Protein AF-A0A522VFM4-F1 (afdb_monomer)

Secondary structure (DSSP, 8-state):
-EEES--HHHHHHHSPTT-EEEEE--TTSHHHHHIIIII--SEEEEEE--S----GGGTT-TT---HHHHHHHHHHHHHHHHHHHHTTSEEEEES-HHHHHTTSPTT-EEEEEE-S--BHHHHHHHHHHHHTTEEEEEEEEES-----HHHHTTTB-HHHHHHHHHHHSS-EEEEEE-SSSPPEEEES-TTSHHHHHHHHHHHHTT--EEE-TTGGGSEEEEEEEE-TTS-EEEEEEEE-

Radius of gyration: 17.42 Å; Cα contacts (8 Å, |Δi|>4): 487; chains: 1; bounding box: 46×50×46 Å

Sequence (240 aa):
MLLTFISRETLLEALPKGLVCGEIGTAVGDFAQQILDRAAPTRLHLIDPWRHIDVPEYQLDSNNVDDAEGQRRYESVCARFDRHAANGQVVIHRALSVQEADSFPDNYFDFVYIDGDHTKPAVAADLRAFDRKVKPQGLIMGHDYVTHPNFIAKSFGVVEAVNEFVRETGYEFLMLTYEGSPTYVLAKQQNSPLALRLASYLLGAMVPIVVIEDAENKSMGQWDVLDEGGKRLRTLLAFR

pLDDT: mean 92.43, std 8.48, range [53.84, 98.94]

Nearest PDB structures (foldseek):
  6g80-assembly1_A  TM=7.386E-01  e=1.480E-07  Mycolicibacterium hassiacum DSM 44199
  6g7d-assembly1_A  TM=7.300E-01  e=7.594E-07  Mycolicibacterium hassiacum DSM 44199
  8r4z-assembly1_A  TM=6.570E-01  e=2.400E-06  Pseudomonas syringae
  3h9j-assembly2_C  TM=5.907E-01  e=3.441E-03  Escherichia coli
  4d7a-assembly2_D  TM=4.174E-01  e=6.306E-03  Escherichia coli K-12

Foldseek 3Di:
DKEFADDPLVLLLLFAAAFAEEEAACQLPPVVVSNCVRRVHQAYEYHAQLAADPDPLQPLPPSNDHNVSSVVSLVNNCVVCVVCVVVRRYDYHNDQQLVVLVVADFQAGLEYEYEHRQALVSLLSNCVSCVRNHHLLHKYKYKQCADDVVVVVSRGCNVVSVLVSVVVDLKDWLYWYWAPIIMTIIHSDCPRPRNVSSVVVCVVVVTDIDDDPPQSPWDKHWDFDADPVRDTGIGIDTHD

Solvent-accessible surface area (backbone atoms only — not comparable to full-atom values): 12406 Å² total; per-residue (Å²): 61,36,39,31,77,47,53,74,68,58,53,32,54,40,44,70,67,55,39,36,34,36,36,32,37,36,75,71,34,67,63,58,47,49,44,49,76,45,20,38,45,54,26,38,35,38,25,30,55,50,42,54,61,100,42,86,60,44,61,66,36,89,80,49,35,54,52,71,56,15,46,51,29,48,53,49,36,50,65,74,40,41,72,40,38,77,71,60,33,34,47,82,40,81,33,54,54,59,70,50,39,73,78,52,58,69,50,59,23,42,29,38,36,45,56,56,59,49,28,31,70,50,40,41,44,45,54,61,44,42,55,58,26,29,25,74,58,20,35,48,32,27,51,49,54,50,65,36,68,78,44,50,77,32,39,44,23,36,50,60,25,53,52,48,50,34,73,76,47,72,39,42,60,56,35,33,34,61,48,88,53,15,33,41,33,31,23,59,35,76,82,19,76,58,44,47,40,39,55,48,41,41,62,74,68,66,54,67,71,48,80,40,77,70,50,92,78,38,51,71,44,46,43,84,42,68,48,100,85,67,51,79,41,60,43,81,44,82,41,129

Structure (mmCIF, N/CA/C/O backbone):
data_AF-A0A522VFM4-F1
#
_entry.id   AF-A0A522VFM4-F1
#
loop_
_atom_site.group_PDB
_atom_site.id
_atom_site.type_symbol
_atom_site.label_atom_id
_atom_site.label_alt_id
_atom_site.label_comp_id
_atom_site.label_asym_id
_atom_site.label_entity_id
_atom_site.label_seq_id
_atom_site.pdbx_PDB_ins_code
_atom_site.Cartn_x
_atom_site.Cartn_y
_atom_site.Cartn_z
_atom_site.occupancy
_atom_site.B_iso_or_equiv
_atom_site.auth_seq_id
_atom_site.auth_comp_id
_atom_site.auth_asym_id
_atom_site.auth_atom_id
_atom_site.pdbx_PDB_model_num
ATOM 1 N N . MET A 1 1 ? -3.080 14.800 12.274 1.00 86.81 1 MET A N 1
ATOM 2 C CA . MET A 1 1 ? -2.375 13.558 11.872 1.00 86.81 1 MET A CA 1
ATOM 3 C C . MET A 1 1 ? -1.461 13.077 12.994 1.00 86.81 1 MET A C 1
ATOM 5 O O . MET A 1 1 ? -0.787 13.905 13.603 1.00 86.81 1 MET A O 1
ATOM 9 N N . LEU A 1 2 ? -1.412 11.768 13.267 1.00 88.12 2 LEU A N 1
ATOM 10 C CA . LEU A 1 2 ? -0.442 11.174 14.198 1.00 88.12 2 LEU A CA 1
ATOM 11 C C . LEU A 1 2 ? 0.846 10.784 13.458 1.00 88.12 2 LEU A C 1
ATOM 13 O O . LEU A 1 2 ? 0.784 10.046 12.482 1.00 88.12 2 LEU A O 1
ATOM 17 N N . LEU A 1 3 ? 2.009 11.228 13.926 1.00 88.62 3 LEU A N 1
ATOM 18 C CA . LEU A 1 3 ? 3.308 10.720 13.480 1.00 88.62 3 LEU A CA 1
ATOM 19 C C . LEU A 1 3 ? 3.831 9.716 14.514 1.00 88.62 3 LEU A C 1
ATOM 21 O O . LEU A 1 3 ? 3.978 10.059 15.690 1.00 88.62 3 LEU A O 1
ATOM 25 N N . THR A 1 4 ? 4.090 8.481 14.084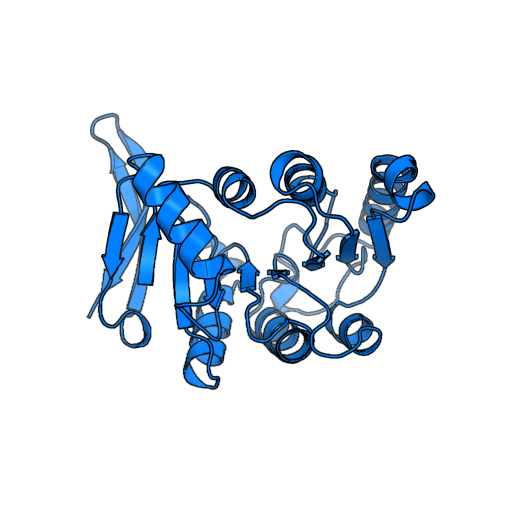 1.00 89.75 4 THR A N 1
ATOM 26 C CA . THR A 1 4 ? 4.369 7.350 14.985 1.00 89.75 4 THR A CA 1
ATOM 27 C C . THR A 1 4 ? 5.686 6.659 14.664 1.00 89.75 4 THR A C 1
ATOM 29 O O . THR A 1 4 ? 5.967 6.391 13.502 1.00 89.75 4 THR A O 1
ATOM 32 N N . PHE A 1 5 ? 6.447 6.262 15.682 1.00 89.12 5 PHE A N 1
ATOM 33 C CA . PHE A 1 5 ? 7.766 5.625 15.533 1.00 89.12 5 PHE A CA 1
ATOM 34 C C . PHE A 1 5 ? 7.697 4.090 15.431 1.00 89.12 5 PHE A C 1
ATOM 36 O O . PHE A 1 5 ? 8.536 3.382 15.983 1.00 89.12 5 PHE A O 1
ATOM 43 N N . ILE A 1 6 ? 6.671 3.575 14.753 1.00 90.81 6 ILE A N 1
ATOM 44 C CA . ILE A 1 6 ? 6.510 2.146 14.452 1.00 90.81 6 ILE A CA 1
ATOM 45 C C . ILE A 1 6 ? 6.794 1.888 12.973 1.00 90.81 6 ILE A C 1
ATOM 47 O O . ILE A 1 6 ? 6.624 2.797 12.163 1.00 90.81 6 ILE A O 1
ATOM 51 N N . SER A 1 7 ? 7.192 0.663 12.622 1.00 93.06 7 SER A N 1
ATOM 52 C CA . SER A 1 7 ? 7.294 0.256 11.217 1.00 93.06 7 SER A CA 1
ATOM 53 C C . SER A 1 7 ? 5.933 -0.136 10.647 1.00 93.06 7 SER A C 1
ATOM 55 O O . SER A 1 7 ? 4.979 -0.406 11.394 1.00 93.06 7 SER A O 1
ATOM 57 N N . ARG A 1 8 ? 5.858 -0.244 9.319 1.00 95.19 8 ARG A N 1
ATOM 58 C CA . ARG A 1 8 ? 4.687 -0.795 8.623 1.00 95.19 8 ARG A CA 1
ATOM 59 C C . ARG A 1 8 ? 4.291 -2.198 9.100 1.00 95.19 8 ARG A C 1
ATOM 61 O O . ARG A 1 8 ? 3.109 -2.517 9.149 1.00 95.19 8 ARG A O 1
ATOM 68 N N . GLU A 1 9 ? 5.244 -3.035 9.509 1.00 95.44 9 GLU A N 1
ATOM 69 C CA . GLU A 1 9 ? 4.959 -4.376 10.033 1.00 95.44 9 GLU A CA 1
ATOM 70 C C . GLU A 1 9 ? 4.302 -4.316 11.415 1.00 95.44 9 GLU A C 1
ATOM 72 O O . GLU A 1 9 ? 3.312 -5.006 11.654 1.00 95.44 9 GLU A O 1
ATOM 77 N N . THR A 1 10 ? 4.800 -3.463 12.314 1.00 94.31 10 THR A N 1
ATOM 78 C CA . THR A 1 10 ? 4.183 -3.249 13.633 1.00 94.31 10 THR A CA 1
ATOM 79 C C . THR A 1 10 ? 2.786 -2.641 13.499 1.00 94.31 10 THR A C 1
ATOM 81 O O . THR A 1 10 ? 1.878 -2.979 14.258 1.00 94.31 10 THR A O 1
ATOM 84 N N . LEU A 1 11 ? 2.571 -1.783 12.499 1.00 95.00 11 LEU A N 1
ATOM 85 C CA . LEU A 1 11 ? 1.252 -1.234 12.192 1.00 95.00 11 LEU A CA 1
ATOM 86 C C . LEU A 1 11 ? 0.222 -2.333 11.869 1.00 95.00 11 LEU A C 1
ATOM 88 O O . LEU A 1 11 ? -0.923 -2.239 12.313 1.00 95.00 11 LEU A O 1
ATOM 92 N N . LEU A 1 12 ? 0.618 -3.414 11.185 1.00 96.56 12 LEU A N 1
ATOM 93 C CA . LEU A 1 12 ? -0.265 -4.561 10.921 1.00 96.56 12 LEU A CA 1
ATOM 94 C C . LEU A 1 12 ? -0.681 -5.301 12.202 1.00 96.56 12 LEU A C 1
ATOM 96 O O . LEU A 1 12 ? -1.783 -5.847 12.278 1.00 96.56 12 LEU A O 1
ATOM 100 N N . GLU A 1 13 ? 0.164 -5.315 13.234 1.00 94.19 13 GLU A N 1
ATOM 101 C CA . GLU A 1 13 ? -0.165 -5.951 14.516 1.00 94.19 13 GLU A CA 1
ATOM 102 C C . GLU A 1 13 ? -1.268 -5.205 15.267 1.00 94.19 13 GLU A C 1
ATOM 104 O O . GLU A 1 13 ? -2.065 -5.833 15.975 1.00 94.19 13 GLU A O 1
ATOM 109 N N . ALA A 1 14 ? -1.327 -3.885 15.077 1.00 92.25 14 ALA A N 1
ATOM 110 C CA . ALA A 1 14 ? -2.311 -3.001 15.682 1.00 92.25 14 ALA A CA 1
ATOM 111 C C . ALA A 1 14 ? -3.722 -3.179 15.090 1.00 92.25 14 ALA A C 1
ATOM 113 O O . ALA A 1 14 ? -4.715 -2.837 15.745 1.00 92.25 14 ALA A O 1
ATOM 114 N N . LEU A 1 15 ? -3.829 -3.748 13.884 1.00 94.31 15 LEU A N 1
ATOM 115 C CA . LEU A 1 15 ? -5.108 -4.031 13.241 1.00 94.31 15 LEU A CA 1
ATOM 116 C C . LEU A 1 15 ? -5.853 -5.182 13.955 1.00 94.31 15 LEU A C 1
ATOM 118 O O . LEU A 1 15 ? -5.236 -6.167 14.391 1.00 94.31 15 LEU A O 1
ATOM 122 N N . PRO A 1 16 ? -7.195 -5.098 14.070 1.00 94.06 16 PRO A N 1
ATOM 123 C CA . PRO A 1 16 ? -8.034 -6.250 14.383 1.00 94.06 16 PRO A CA 1
ATOM 124 C C . PRO A 1 16 ? -7.739 -7.424 13.447 1.00 94.06 16 PRO A C 1
ATOM 126 O O . PRO A 1 16 ? -7.447 -7.230 12.270 1.00 94.06 16 PRO A O 1
ATOM 129 N N . LYS A 1 17 ? -7.853 -8.650 13.965 1.00 96.12 17 LYS A N 1
ATOM 130 C CA . LYS A 1 17 ? -7.723 -9.855 13.137 1.00 96.12 17 LYS A CA 1
ATOM 131 C C . LYS A 1 17 ? -9.016 -10.131 12.381 1.00 96.12 17 LYS A C 1
ATOM 133 O O . LYS A 1 17 ? -10.089 -9.683 12.783 1.00 96.12 17 LYS A O 1
ATOM 138 N N . GLY A 1 18 ? -8.912 -10.917 11.317 1.00 97.56 18 GLY A N 1
ATOM 139 C CA . GLY A 1 18 ? -10.059 -11.400 10.557 1.00 97.56 18 GLY A CA 1
ATOM 140 C C . GLY A 1 18 ? -10.696 -10.374 9.620 1.00 97.56 18 GLY A C 1
ATOM 141 O O . GLY A 1 18 ? -11.806 -10.603 9.144 1.00 97.56 18 GLY A O 1
ATOM 142 N N . LEU A 1 19 ? -10.002 -9.273 9.331 1.00 97.75 19 LEU A N 1
ATOM 143 C CA . LEU A 1 19 ? -10.421 -8.280 8.342 1.00 97.75 19 LEU A CA 1
ATOM 144 C C . LEU A 1 19 ? -10.354 -8.837 6.910 1.00 97.75 19 LEU A C 1
ATOM 146 O O . LEU A 1 19 ? -9.644 -9.811 6.648 1.00 97.75 19 LEU A O 1
ATOM 150 N N . VAL A 1 20 ? -11.085 -8.206 5.991 1.00 98.75 20 VAL A N 1
ATOM 151 C CA . VAL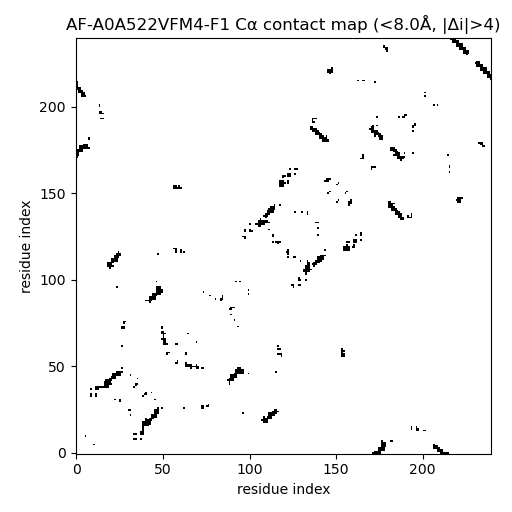 A 1 20 ? -10.970 -8.414 4.541 1.00 98.75 20 VAL A CA 1
ATOM 152 C C . VAL A 1 20 ? -10.125 -7.290 3.955 1.00 98.75 20 VAL A C 1
ATOM 154 O O . VAL A 1 20 ? -10.489 -6.119 4.083 1.00 98.75 20 VAL A O 1
ATOM 157 N N . CYS A 1 21 ? -9.017 -7.623 3.300 1.00 98.69 21 CYS A N 1
ATOM 158 C CA . CYS A 1 21 ? -8.090 -6.625 2.778 1.00 98.69 21 CYS A CA 1
ATOM 159 C C . CYS A 1 21 ? -7.567 -6.919 1.374 1.00 98.69 21 CYS A C 1
ATOM 161 O O . CYS A 1 21 ? -7.670 -8.040 0.873 1.00 98.69 21 CYS A O 1
ATOM 163 N N . GLY A 1 22 ? -7.034 -5.877 0.737 1.00 98.81 22 GLY A N 1
ATOM 164 C CA . GLY A 1 22 ? -6.330 -5.959 -0.539 1.00 98.81 22 GLY A CA 1
ATOM 165 C C . GLY A 1 22 ? -4.944 -5.324 -0.452 1.00 98.81 22 GLY A C 1
ATOM 166 O O . GLY A 1 22 ? -4.797 -4.270 0.160 1.00 98.81 22 GLY A O 1
ATOM 167 N N . GLU A 1 23 ? -3.949 -5.956 -1.059 1.00 98.88 23 GLU A N 1
ATOM 168 C CA . GLU A 1 23 ? -2.634 -5.380 -1.347 1.00 98.88 23 GLU A CA 1
ATOM 169 C C . GLU A 1 23 ? -2.559 -5.102 -2.853 1.00 98.88 23 GLU A C 1
ATOM 171 O O . GLU A 1 23 ? -2.801 -5.996 -3.667 1.00 98.88 23 GLU A O 1
ATOM 176 N N . ILE A 1 24 ? -2.270 -3.853 -3.209 1.00 98.81 24 ILE A N 1
ATOM 177 C CA . ILE A 1 24 ? -2.079 -3.382 -4.578 1.00 98.81 24 ILE A CA 1
ATOM 178 C C . ILE A 1 24 ? -0.579 -3.183 -4.770 1.00 98.81 24 ILE A C 1
ATOM 180 O O . ILE A 1 24 ? -0.001 -2.330 -4.103 1.00 98.81 24 ILE A O 1
ATOM 184 N N . GLY A 1 25 ? 0.029 -3.955 -5.671 1.00 98.50 25 GLY A N 1
ATOM 185 C CA . GLY A 1 25 ? 1.485 -4.061 -5.777 1.00 98.50 25 GLY A CA 1
ATOM 186 C C . GLY A 1 25 ? 2.032 -5.128 -4.837 1.00 98.50 25 GLY A C 1
ATOM 187 O O . GLY A 1 25 ? 2.515 -4.838 -3.749 1.00 98.50 25 GLY A O 1
ATOM 188 N N . THR A 1 26 ? 1.949 -6.389 -5.252 1.00 98.50 26 THR A N 1
ATOM 189 C CA . THR A 1 26 ? 2.394 -7.534 -4.444 1.00 98.50 26 THR A CA 1
ATOM 190 C C . THR A 1 26 ? 3.856 -7.895 -4.712 1.00 98.50 26 THR A C 1
ATOM 192 O O . THR A 1 26 ? 4.523 -8.468 -3.847 1.00 98.50 26 THR A O 1
ATOM 195 N N . ALA A 1 27 ? 4.386 -7.581 -5.898 1.00 98.25 27 ALA A N 1
ATOM 196 C CA . ALA A 1 27 ? 5.744 -7.907 -6.322 1.00 98.25 27 ALA A CA 1
ATOM 197 C C . ALA A 1 27 ? 6.107 -9.387 -6.058 1.00 98.25 27 ALA A C 1
ATOM 199 O O . ALA A 1 27 ? 5.607 -10.285 -6.733 1.00 98.25 27 ALA A O 1
ATOM 200 N N . VAL A 1 28 ? 6.982 -9.661 -5.084 1.00 98.44 28 VAL A N 1
ATOM 201 C CA . VAL A 1 28 ? 7.427 -11.019 -4.699 1.00 98.44 28 VAL A CA 1
ATOM 202 C C . VAL A 1 28 ? 6.660 -11.611 -3.501 1.00 98.44 28 VAL A C 1
ATOM 204 O O . VAL A 1 28 ? 6.951 -12.722 -3.052 1.00 98.44 28 VAL A O 1
ATOM 207 N N . GLY A 1 29 ? 5.675 -10.883 -2.967 1.00 98.50 29 GLY A N 1
ATOM 208 C CA . GLY A 1 29 ? 4.796 -11.327 -1.884 1.00 98.50 29 GLY A CA 1
ATOM 209 C C . GLY A 1 29 ? 5.385 -11.218 -0.476 1.00 98.50 29 GLY A C 1
ATOM 210 O O . GLY A 1 29 ? 4.883 -11.856 0.449 1.00 98.50 29 GLY A O 1
ATOM 211 N N . ASP A 1 30 ? 6.460 -10.455 -0.277 1.00 98.56 30 ASP A N 1
ATOM 212 C CA . ASP A 1 30 ? 7.071 -10.328 1.051 1.00 98.56 30 ASP A CA 1
ATOM 213 C C . ASP A 1 30 ? 6.175 -9.583 2.037 1.00 98.56 30 ASP A C 1
ATOM 215 O O . ASP A 1 30 ? 6.009 -10.038 3.171 1.00 98.56 30 ASP A O 1
ATOM 219 N N . PHE A 1 31 ? 5.559 -8.482 1.606 1.00 98.56 31 PHE A N 1
ATOM 220 C CA . PHE A 1 31 ? 4.647 -7.733 2.461 1.00 98.56 31 PHE A CA 1
ATOM 221 C C . PHE A 1 31 ? 3.285 -8.429 2.601 1.00 98.56 31 PHE A C 1
ATOM 223 O O . PHE A 1 31 ? 2.803 -8.555 3.726 1.00 98.56 31 PHE A O 1
ATOM 230 N N . ALA A 1 32 ? 2.758 -9.054 1.541 1.00 98.75 32 ALA A N 1
ATOM 231 C CA . ALA A 1 32 ? 1.641 -10.003 1.623 1.00 98.75 32 ALA A CA 1
ATOM 232 C C . ALA A 1 32 ? 1.800 -11.042 2.748 1.00 98.75 32 ALA A C 1
ATOM 234 O O . ALA A 1 32 ? 0.862 -11.291 3.510 1.00 98.75 32 ALA A O 1
ATOM 235 N N . GLN A 1 33 ? 2.995 -11.628 2.899 1.00 98.75 33 GLN A N 1
ATOM 236 C CA . GLN A 1 33 ? 3.272 -12.557 3.998 1.00 98.75 33 GLN A CA 1
ATOM 237 C C . GLN A 1 33 ? 3.194 -11.863 5.365 1.00 98.75 33 GLN A C 1
ATOM 239 O O . GLN A 1 33 ? 2.616 -12.423 6.293 1.00 98.75 33 GLN A O 1
ATOM 244 N N . GLN A 1 34 ? 3.712 -10.636 5.495 1.00 98.62 34 GLN A N 1
ATOM 245 C CA . GLN A 1 34 ? 3.566 -9.858 6.732 1.00 98.62 34 GLN A CA 1
ATOM 246 C C . GLN A 1 34 ? 2.091 -9.571 7.046 1.00 98.62 34 GLN A C 1
ATOM 248 O O . GLN A 1 34 ? 1.692 -9.674 8.205 1.00 98.62 34 GLN A O 1
ATOM 253 N N . ILE A 1 35 ? 1.266 -9.259 6.039 1.00 98.69 35 ILE A N 1
ATOM 254 C CA . ILE A 1 35 ? -0.180 -9.061 6.217 1.00 98.69 35 ILE A CA 1
ATOM 255 C C . ILE A 1 35 ? -0.825 -10.347 6.745 1.00 98.69 35 ILE A C 1
ATOM 257 O O . ILE A 1 35 ? -1.572 -10.296 7.725 1.00 98.69 35 ILE A O 1
ATOM 261 N N . LEU A 1 36 ? -0.512 -11.504 6.159 1.00 98.44 36 LEU A N 1
ATOM 262 C CA . LEU A 1 36 ? -1.032 -12.793 6.622 1.00 98.44 36 LEU A CA 1
ATOM 263 C C . LEU A 1 36 ? -0.629 -13.106 8.061 1.00 98.44 36 LEU A C 1
ATOM 265 O O . LEU A 1 36 ? -1.491 -13.411 8.884 1.00 98.44 36 LEU A O 1
ATOM 269 N N . ASP A 1 37 ? 0.658 -12.986 8.370 1.00 98.31 37 ASP A N 1
ATOM 270 C CA . ASP A 1 37 ? 1.200 -13.390 9.665 1.00 98.31 37 ASP A CA 1
ATOM 271 C C . ASP A 1 37 ? 0.755 -12.445 10.786 1.00 98.31 37 ASP A C 1
ATOM 273 O O . ASP A 1 37 ? 0.447 -12.880 11.898 1.00 98.31 37 ASP A O 1
ATOM 277 N N . ARG A 1 38 ? 0.715 -11.136 10.504 1.00 98.00 38 ARG A N 1
ATOM 278 C CA . ARG A 1 38 ? 0.492 -10.106 11.525 1.00 98.00 38 ARG A CA 1
ATOM 279 C C . ARG A 1 38 ? -0.938 -9.622 11.573 1.00 98.00 38 ARG A C 1
ATOM 281 O O . ARG A 1 38 ? -1.471 -9.507 12.671 1.00 98.00 38 ARG A O 1
ATOM 288 N N . ALA A 1 39 ? -1.581 -9.345 10.440 1.00 97.44 39 ALA A N 1
ATOM 289 C CA . ALA A 1 39 ? -2.975 -8.892 10.426 1.00 97.44 39 ALA A CA 1
ATOM 290 C C . ALA A 1 39 ? -3.971 -10.065 10.477 1.00 97.44 39 ALA A C 1
ATOM 292 O O . ALA A 1 39 ? -5.111 -9.865 10.896 1.00 97.44 39 ALA A O 1
ATOM 293 N N . ALA A 1 40 ? -3.544 -11.281 10.114 1.00 98.12 40 ALA A N 1
ATOM 294 C CA . ALA A 1 40 ? -4.358 -12.501 10.090 1.00 98.12 40 ALA A CA 1
ATOM 295 C C . ALA A 1 40 ? -5.767 -12.273 9.500 1.00 98.12 40 ALA A C 1
ATOM 297 O O . ALA A 1 40 ? -6.774 -12.451 10.200 1.00 98.12 40 ALA A O 1
ATOM 298 N N . PRO A 1 41 ? -5.860 -11.815 8.238 1.00 98.50 41 PRO A N 1
ATOM 299 C CA . PRO A 1 41 ? -7.133 -11.520 7.600 1.00 98.50 41 PRO A CA 1
ATOM 300 C C . PRO A 1 41 ? -7.946 -12.797 7.362 1.00 98.50 41 PRO A C 1
ATOM 302 O O . PRO A 1 41 ? -7.395 -13.888 7.190 1.00 98.50 41 PRO A O 1
ATOM 305 N N . THR A 1 42 ? -9.272 -12.657 7.305 1.00 98.62 42 THR A N 1
ATOM 306 C CA . THR A 1 42 ? -10.144 -13.737 6.807 1.00 98.62 42 THR A CA 1
ATOM 307 C C . THR A 1 42 ? -10.016 -13.877 5.296 1.00 98.62 42 THR A C 1
ATOM 309 O O . THR A 1 42 ? -10.180 -14.977 4.769 1.00 98.62 42 THR A O 1
ATOM 312 N N . ARG A 1 43 ? -9.705 -12.773 4.605 1.00 98.81 43 ARG A N 1
ATOM 313 C CA . ARG A 1 43 ? -9.416 -12.760 3.177 1.00 98.81 43 ARG A CA 1
ATOM 314 C C . ARG A 1 43 ? -8.426 -11.658 2.805 1.00 98.81 43 ARG A C 1
ATOM 316 O O . ARG A 1 43 ? -8.630 -10.506 3.176 1.00 98.81 43 ARG A O 1
ATOM 323 N N . LEU A 1 44 ? -7.403 -12.023 2.041 1.00 98.88 44 LEU A N 1
ATOM 324 C CA . LEU A 1 44 ? -6.391 -11.150 1.460 1.00 98.88 44 LEU A CA 1
ATOM 325 C C . LEU A 1 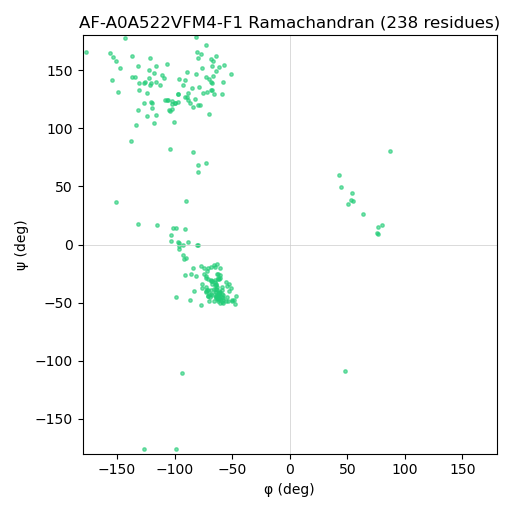44 ? -6.431 -11.267 -0.067 1.00 98.88 44 LEU A C 1
ATOM 327 O O . LEU A 1 44 ? -6.259 -12.351 -0.622 1.00 98.88 44 LEU A O 1
ATOM 331 N N . HIS A 1 45 ? -6.654 -10.147 -0.740 1.00 98.94 45 HIS A N 1
ATOM 332 C CA . HIS A 1 45 ? -6.570 -10.033 -2.189 1.00 98.94 45 HIS A CA 1
ATOM 333 C C . HIS A 1 45 ? -5.195 -9.485 -2.581 1.00 98.94 45 HIS A C 1
ATOM 335 O O . HIS A 1 45 ? -4.827 -8.407 -2.132 1.00 98.94 45 HIS A O 1
ATOM 341 N N . LEU A 1 46 ? -4.449 -10.222 -3.398 1.00 98.94 46 LEU A N 1
ATOM 342 C CA . LEU A 1 46 ? -3.148 -9.813 -3.933 1.00 98.94 46 LEU A CA 1
ATOM 343 C C . LEU A 1 46 ? -3.350 -9.355 -5.373 1.00 98.94 46 LEU A C 1
ATOM 345 O O . LEU A 1 46 ? -3.794 -10.163 -6.189 1.00 98.94 46 LEU A O 1
ATOM 349 N N . ILE A 1 47 ? -3.095 -8.083 -5.671 1.00 98.94 47 ILE A N 1
ATOM 350 C CA . ILE A 1 47 ? -3.403 -7.474 -6.970 1.00 98.94 47 ILE A CA 1
ATOM 351 C C . ILE A 1 47 ? -2.127 -6.883 -7.560 1.00 98.94 47 ILE A C 1
ATOM 353 O O . ILE A 1 47 ? -1.604 -5.886 -7.065 1.00 98.94 47 ILE A O 1
ATOM 357 N N . ASP A 1 48 ? -1.635 -7.494 -8.634 1.00 98.81 48 ASP A N 1
ATOM 358 C CA . ASP A 1 48 ? -0.409 -7.070 -9.306 1.00 98.81 48 ASP A CA 1
ATOM 359 C C . ASP A 1 48 ? -0.434 -7.507 -10.783 1.00 98.81 48 ASP A C 1
ATOM 361 O O . ASP A 1 48 ? -0.917 -8.596 -11.102 1.00 98.81 48 ASP A O 1
ATOM 365 N N . PRO A 1 49 ? 0.056 -6.693 -11.730 1.00 98.38 49 PRO A N 1
ATOM 366 C CA . PRO A 1 49 ? 0.097 -7.091 -13.133 1.00 98.38 49 PRO A CA 1
ATOM 367 C C . PRO A 1 49 ? 1.169 -8.157 -13.442 1.00 98.38 49 PRO A C 1
ATOM 369 O O . PRO A 1 49 ? 0.999 -8.921 -14.400 1.00 98.38 49 PRO A O 1
ATOM 372 N N . TRP A 1 50 ? 2.262 -8.230 -12.670 1.00 98.56 50 TRP A N 1
ATOM 373 C CA . TRP A 1 50 ? 3.421 -9.105 -12.905 1.00 98.56 50 TRP A CA 1
ATOM 374 C C . TRP A 1 50 ? 3.886 -9.125 -14.373 1.00 98.56 50 TRP A C 1
ATOM 376 O O . TRP A 1 50 ? 4.030 -10.189 -14.994 1.00 98.56 50 TRP A O 1
ATOM 386 N N . ARG A 1 51 ? 4.063 -7.933 -14.945 1.00 97.81 51 ARG A N 1
ATOM 387 C CA . ARG A 1 51 ? 4.554 -7.693 -16.310 1.00 97.81 51 ARG A CA 1
ATOM 388 C C . ARG A 1 51 ? 5.172 -6.301 -16.412 1.00 97.81 51 ARG A C 1
ATOM 390 O O . ARG A 1 51 ? 4.895 -5.456 -15.560 1.00 97.81 51 ARG A O 1
ATOM 397 N N . HIS A 1 52 ? 5.920 -6.060 -17.479 1.00 97.94 52 HIS A N 1
ATOM 398 C CA . HIS A 1 52 ? 6.437 -4.734 -17.780 1.00 97.94 52 HIS A CA 1
ATOM 399 C C . HIS A 1 52 ? 5.302 -3.778 -18.153 1.00 97.94 52 HIS A C 1
ATOM 401 O O . HIS A 1 52 ? 4.377 -4.135 -18.892 1.00 97.94 52 HIS A O 1
ATOM 407 N N . ILE A 1 53 ? 5.389 -2.546 -17.664 1.00 97.06 53 ILE A N 1
ATOM 408 C CA . ILE A 1 53 ? 4.470 -1.465 -18.004 1.00 97.06 53 ILE A CA 1
ATOM 409 C C . ILE A 1 53 ? 5.267 -0.379 -18.730 1.00 97.06 53 ILE A C 1
ATOM 411 O O . ILE A 1 53 ? 6.120 0.294 -18.148 1.00 97.06 53 ILE A O 1
ATOM 415 N N . ASP A 1 54 ? 4.973 -0.222 -20.022 1.00 95.50 54 ASP A N 1
ATOM 416 C CA . ASP A 1 54 ? 5.642 0.724 -20.920 1.00 95.50 54 ASP A CA 1
ATOM 417 C C . ASP A 1 54 ? 5.091 2.147 -20.737 1.00 95.50 54 ASP A C 1
ATOM 419 O O . ASP A 1 54 ? 4.362 2.691 -21.568 1.00 95.50 54 ASP A O 1
ATOM 423 N N . VAL A 1 55 ? 5.385 2.717 -19.569 1.00 93.75 55 VAL A N 1
ATOM 424 C CA . VAL A 1 55 ? 5.077 4.102 -19.200 1.00 93.75 55 VAL A CA 1
ATOM 425 C C . VAL A 1 55 ? 6.400 4.796 -18.871 1.00 93.75 55 VAL A C 1
ATOM 427 O O . VAL A 1 55 ? 7.119 4.295 -18.001 1.00 93.75 55 VAL A O 1
ATOM 430 N N . PRO A 1 56 ? 6.765 5.910 -19.541 1.00 93.44 56 PRO A N 1
ATOM 431 C CA . PRO A 1 56 ? 8.065 6.565 -19.367 1.00 93.44 56 PRO A CA 1
ATOM 432 C C . PRO A 1 56 ? 8.413 6.889 -17.913 1.00 93.44 56 PRO A C 1
ATOM 434 O O . PRO A 1 56 ? 9.552 6.706 -17.485 1.00 93.44 56 PRO A O 1
ATOM 437 N N . GLU A 1 57 ? 7.428 7.335 -17.139 1.00 93.19 57 GLU A N 1
ATOM 438 C CA . GLU A 1 57 ? 7.596 7.735 -15.747 1.00 93.19 57 GLU A CA 1
ATOM 439 C C . GLU A 1 57 ? 7.831 6.539 -14.814 1.00 93.19 57 GLU A C 1
ATOM 441 O O . GLU A 1 57 ? 8.441 6.711 -13.766 1.00 93.19 57 GLU A O 1
ATOM 446 N N . TYR A 1 58 ? 7.424 5.328 -15.202 1.00 95.31 58 TYR A N 1
ATOM 447 C CA . TYR A 1 58 ? 7.545 4.120 -14.380 1.00 95.31 58 TYR A CA 1
ATOM 448 C C . TYR A 1 58 ? 8.803 3.289 -14.701 1.00 95.31 58 TYR A C 1
ATOM 450 O O . TYR A 1 58 ? 9.102 2.300 -1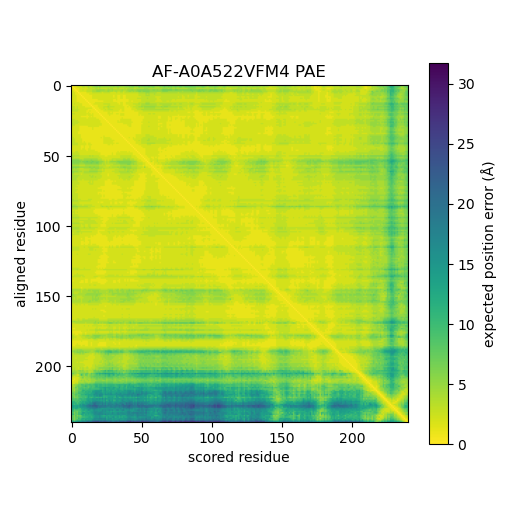4.037 1.00 95.31 58 TYR A O 1
ATOM 458 N N . GLN A 1 59 ? 9.593 3.675 -15.708 1.00 94.38 59 GLN A N 1
ATOM 459 C CA . GLN A 1 59 ? 10.753 2.896 -16.181 1.00 94.38 59 GLN A CA 1
ATOM 460 C C . GLN A 1 59 ? 11.863 2.708 -15.136 1.00 94.38 59 GLN A C 1
ATOM 462 O O . GLN A 1 59 ? 12.607 1.732 -15.189 1.00 94.38 59 GLN A O 1
ATOM 467 N N . LEU A 1 60 ? 12.012 3.651 -14.203 1.00 94.25 60 LEU A N 1
ATOM 468 C CA . LEU A 1 60 ? 13.068 3.621 -13.182 1.00 94.25 60 LEU A CA 1
ATOM 469 C C . LEU A 1 60 ? 12.629 2.951 -11.874 1.00 94.25 60 LEU A C 1
ATOM 471 O O . LEU A 1 60 ? 13.421 2.864 -10.926 1.00 94.25 60 LEU A O 1
ATOM 475 N N . ASP A 1 61 ? 11.381 2.493 -11.811 1.00 95.12 61 ASP A N 1
ATOM 476 C CA . ASP A 1 61 ? 10.886 1.736 -10.677 1.00 95.12 61 ASP A CA 1
ATOM 477 C C . ASP A 1 61 ? 11.497 0.329 -10.669 1.00 95.12 61 ASP A C 1
ATOM 479 O O . ASP A 1 61 ? 11.495 -0.388 -11.668 1.00 95.12 61 ASP A O 1
ATOM 483 N N . SER A 1 62 ? 12.016 -0.093 -9.516 1.00 94.12 62 SER A N 1
ATOM 484 C CA . SER A 1 62 ? 12.619 -1.421 -9.352 1.00 94.12 62 SER A CA 1
ATOM 485 C C . SER A 1 62 ? 11.626 -2.577 -9.493 1.00 94.12 62 SER A C 1
ATOM 487 O O . SER A 1 62 ? 12.050 -3.721 -9.677 1.00 94.12 62 SER A O 1
ATOM 489 N N . ASN A 1 63 ? 10.327 -2.303 -9.378 1.00 95.25 63 ASN A N 1
ATOM 490 C CA . ASN A 1 63 ? 9.269 -3.279 -9.592 1.00 95.25 63 ASN A CA 1
ATOM 491 C C . ASN A 1 63 ? 8.735 -3.295 -11.032 1.00 95.25 63 ASN A C 1
ATOM 493 O O . ASN A 1 63 ? 8.061 -4.264 -11.380 1.00 95.25 63 ASN A O 1
ATOM 497 N N . ASN A 1 64 ? 9.116 -2.341 -11.895 1.00 97.19 64 ASN A N 1
ATOM 498 C CA . ASN A 1 64 ? 8.803 -2.374 -13.329 1.00 97.19 64 ASN A CA 1
ATOM 499 C C . ASN A 1 64 ? 9.752 -3.305 -14.105 1.00 97.19 64 ASN A C 1
ATOM 501 O O . ASN A 1 64 ? 10.548 -2.894 -14.952 1.00 97.19 64 ASN A O 1
ATOM 505 N N . VAL A 1 65 ? 9.712 -4.585 -13.760 1.00 97.31 65 VAL A N 1
ATOM 506 C CA . VAL A 1 65 ? 10.574 -5.617 -14.344 1.00 97.31 65 VAL A CA 1
ATOM 507 C C . VAL A 1 65 ? 10.121 -6.041 -15.740 1.00 97.31 65 VAL A C 1
ATOM 509 O O . VAL A 1 65 ? 8.989 -5.785 -16.140 1.00 97.31 65 VAL A O 1
ATOM 512 N N . ASP A 1 66 ? 10.997 -6.723 -16.483 1.00 98.06 66 ASP A N 1
ATOM 513 C CA . ASP A 1 66 ? 10.614 -7.346 -17.753 1.00 98.06 66 ASP A CA 1
ATOM 514 C C . ASP A 1 66 ? 9.568 -8.464 -17.564 1.00 98.06 66 ASP A C 1
ATOM 516 O O . ASP A 1 66 ? 9.392 -9.009 -16.472 1.00 98.06 66 ASP A O 1
ATOM 520 N N . ASP A 1 67 ? 8.880 -8.840 -18.644 1.00 98.25 67 ASP A N 1
ATOM 521 C CA . ASP A 1 67 ? 7.810 -9.846 -18.601 1.00 98.25 67 ASP A CA 1
ATOM 522 C C . ASP A 1 67 ? 8.283 -11.230 -18.136 1.00 98.25 67 ASP A C 1
ATOM 524 O O . ASP A 1 67 ? 7.511 -11.977 -17.532 1.00 98.25 67 ASP A O 1
ATOM 528 N N . ALA A 1 68 ? 9.542 -11.592 -18.397 1.00 98.50 68 ALA A N 1
ATOM 529 C CA . ALA A 1 68 ? 10.074 -12.887 -17.992 1.00 98.50 68 ALA A CA 1
ATOM 530 C C . ALA A 1 68 ? 10.302 -12.935 -16.475 1.00 98.50 68 ALA A C 1
ATOM 532 O O . ALA A 1 68 ? 10.006 -13.943 -15.835 1.00 98.50 68 ALA A O 1
ATOM 533 N N . GLU A 1 69 ? 10.816 -11.857 -15.889 1.00 98.56 69 GLU A N 1
ATOM 534 C CA . GLU A 1 69 ? 10.914 -11.690 -14.442 1.00 98.56 69 GLU A CA 1
ATOM 535 C C . GLU A 1 69 ? 9.536 -11.536 -13.799 1.00 98.56 69 GLU A C 1
ATOM 537 O O . GLU A 1 69 ? 9.269 -12.199 -12.799 1.00 98.56 69 GLU A O 1
ATOM 542 N N . GLY A 1 70 ? 8.631 -10.761 -14.400 1.00 98.56 70 GLY A N 1
ATOM 543 C CA . GLY A 1 70 ? 7.239 -10.664 -13.964 1.00 98.56 70 GLY A CA 1
ATOM 544 C C . GLY A 1 70 ? 6.580 -12.042 -13.870 1.00 98.56 70 GLY A C 1
ATOM 545 O O . GLY A 1 70 ? 6.042 -12.406 -12.824 1.00 98.56 70 GLY A O 1
ATOM 546 N N . GLN A 1 71 ? 6.726 -12.871 -14.909 1.00 98.69 71 GLN A N 1
ATOM 547 C CA . GLN A 1 71 ? 6.243 -14.253 -14.910 1.00 98.69 71 GLN A CA 1
ATOM 548 C C . GLN A 1 71 ? 6.839 -15.087 -13.766 1.00 98.69 71 GLN A C 1
ATOM 550 O O . GLN A 1 71 ? 6.092 -15.772 -13.067 1.00 98.69 71 GLN A O 1
ATOM 555 N N . ARG A 1 72 ? 8.158 -15.009 -13.532 1.00 98.75 72 ARG A N 1
ATOM 556 C CA . ARG A 1 72 ? 8.814 -15.733 -12.427 1.00 98.75 72 ARG A CA 1
ATOM 557 C C . ARG A 1 72 ? 8.284 -15.303 -11.061 1.00 98.75 72 ARG A C 1
ATOM 559 O O . ARG A 1 72 ? 8.058 -16.150 -10.197 1.00 98.75 72 ARG A O 1
ATOM 566 N N . ARG A 1 73 ? 8.071 -14.000 -10.856 1.00 98.69 73 ARG A N 1
ATOM 567 C CA . ARG A 1 73 ? 7.510 -13.460 -9.609 1.00 98.69 73 ARG A CA 1
ATOM 568 C C . ARG A 1 73 ? 6.081 -13.945 -9.391 1.00 98.69 73 ARG A C 1
ATOM 570 O O . ARG A 1 73 ? 5.784 -14.422 -8.300 1.00 98.69 73 ARG A O 1
ATOM 577 N N . TYR A 1 74 ? 5.243 -13.915 -10.426 1.00 98.88 74 TYR A N 1
ATOM 578 C CA . TYR A 1 74 ? 3.874 -14.432 -10.362 1.00 98.88 74 TYR A CA 1
ATOM 579 C C . TYR A 1 74 ? 3.835 -15.911 -9.961 1.00 98.88 74 TYR A C 1
ATOM 581 O O . TYR A 1 74 ? 3.147 -16.277 -9.011 1.00 98.88 74 TYR A O 1
ATOM 589 N N . GLU A 1 75 ? 4.617 -16.760 -10.633 1.00 98.81 75 GLU A N 1
ATOM 590 C CA . GLU A 1 75 ? 4.697 -18.192 -10.316 1.00 98.81 75 GLU A CA 1
ATOM 591 C C . GLU A 1 75 ? 5.186 -18.435 -8.883 1.00 98.81 75 GLU A C 1
ATOM 593 O O . GLU A 1 75 ? 4.631 -19.275 -8.172 1.00 98.81 75 GLU A O 1
ATOM 598 N N . SER A 1 76 ? 6.181 -17.662 -8.436 1.00 98.81 76 SER A N 1
ATOM 599 C CA . SER A 1 76 ? 6.687 -17.703 -7.062 1.00 98.81 76 SER A CA 1
ATOM 600 C C . SER A 1 76 ? 5.609 -17.324 -6.041 1.00 98.81 76 SER A C 1
ATOM 602 O O . SER A 1 76 ? 5.421 -18.039 -5.058 1.00 98.81 76 SER A O 1
ATOM 604 N N . VAL A 1 77 ? 4.847 -16.252 -6.285 1.00 98.88 77 VAL A N 1
ATOM 605 C CA . VAL A 1 77 ? 3.730 -15.819 -5.426 1.00 98.88 77 VAL A CA 1
ATOM 606 C C . VAL A 1 77 ? 2.634 -16.887 -5.381 1.00 98.88 77 VAL A C 1
ATOM 608 O O . VAL A 1 77 ? 2.182 -17.251 -4.294 1.00 98.88 77 VAL A O 1
ATOM 611 N N . CYS A 1 78 ? 2.249 -17.455 -6.528 1.00 98.88 78 CYS A N 1
ATOM 612 C CA . CYS A 1 78 ? 1.286 -18.555 -6.580 1.00 98.88 78 CYS A CA 1
ATOM 613 C C . CYS A 1 78 ? 1.752 -19.758 -5.753 1.00 98.88 78 CYS A C 1
ATOM 615 O O . CYS A 1 78 ? 0.989 -20.264 -4.934 1.00 98.88 78 CYS A O 1
ATOM 617 N N . ALA A 1 79 ? 3.007 -20.185 -5.912 1.00 98.75 79 ALA A N 1
ATOM 618 C CA . ALA A 1 79 ? 3.560 -21.301 -5.150 1.00 98.75 79 ALA A CA 1
ATOM 619 C C . ALA A 1 79 ? 3.649 -20.996 -3.644 1.00 98.75 79 ALA A C 1
ATOM 621 O O . ALA A 1 79 ? 3.327 -21.851 -2.816 1.00 98.75 79 ALA A O 1
ATOM 622 N N . ARG A 1 80 ? 4.054 -19.773 -3.278 1.00 98.69 80 ARG A N 1
ATOM 623 C CA . ARG A 1 80 ? 4.187 -19.320 -1.885 1.00 98.69 80 ARG A CA 1
ATOM 624 C C . ARG A 1 80 ? 2.855 -19.357 -1.144 1.00 98.69 80 ARG A C 1
ATOM 626 O O . ARG A 1 80 ? 2.812 -19.798 0.004 1.00 98.69 80 ARG A O 1
ATOM 633 N N . PHE A 1 81 ? 1.776 -18.930 -1.796 1.00 98.75 81 PHE A N 1
ATOM 634 C CA . PHE A 1 81 ? 0.459 -18.805 -1.171 1.00 98.7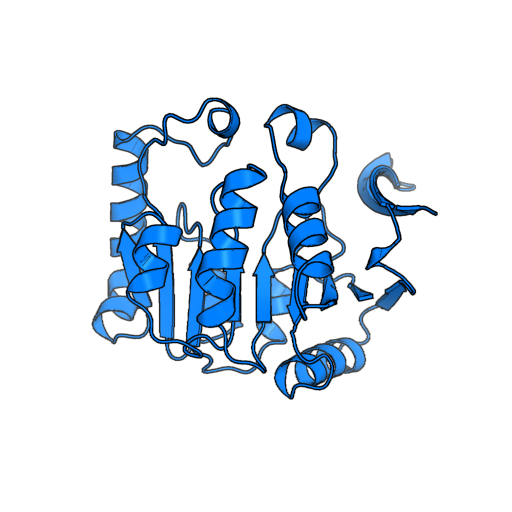5 81 PHE A CA 1
ATOM 635 C C . PHE A 1 81 ? -0.525 -19.922 -1.537 1.00 98.75 81 PHE A C 1
ATOM 637 O O . PHE A 1 81 ? -1.675 -19.851 -1.115 1.00 98.75 81 PHE A O 1
ATOM 644 N N . ASP A 1 82 ? -0.095 -20.981 -2.232 1.00 98.56 82 ASP A N 1
ATOM 645 C CA . ASP A 1 82 ? -0.953 -22.076 -2.720 1.00 98.56 82 ASP A CA 1
ATOM 646 C C . ASP A 1 82 ? -1.895 -22.638 -1.641 1.00 98.56 82 ASP A C 1
ATOM 648 O O . ASP A 1 82 ? -3.106 -22.713 -1.829 1.00 98.56 82 ASP A O 1
ATOM 652 N N . ARG A 1 83 ? -1.378 -22.925 -0.439 1.00 98.38 83 ARG A N 1
ATOM 653 C CA . ARG A 1 83 ? -2.209 -23.445 0.665 1.00 98.38 83 ARG A CA 1
ATOM 654 C C . ARG A 1 83 ? -3.278 -22.456 1.136 1.00 98.38 83 ARG A C 1
ATOM 656 O O . ARG A 1 83 ? -4.352 -22.877 1.557 1.00 98.38 83 ARG A O 1
ATOM 663 N N . HIS A 1 84 ? -2.963 -21.163 1.116 1.00 98.62 84 HIS A N 1
ATOM 664 C CA . HIS A 1 84 ? -3.882 -20.100 1.530 1.00 98.62 84 HIS A CA 1
ATOM 665 C C . HIS A 1 84 ? -4.861 -19.754 0.399 1.00 98.62 84 HIS A C 1
ATOM 667 O O . HIS A 1 84 ? -5.993 -19.350 0.648 1.00 98.62 84 HIS A O 1
ATOM 673 N N . ALA A 1 85 ? -4.465 -19.962 -0.855 1.00 98.38 85 ALA A N 1
ATOM 674 C CA . ALA A 1 85 ? -5.368 -19.893 -1.991 1.00 98.38 85 ALA A CA 1
ATOM 675 C C . ALA A 1 85 ? -6.360 -21.064 -1.974 1.00 98.38 85 ALA A C 1
ATOM 677 O O . ALA A 1 85 ? -7.568 -20.861 -2.090 1.00 98.38 85 ALA A O 1
ATOM 678 N N . ALA A 1 86 ? -5.877 -22.283 -1.715 1.00 98.19 86 ALA A N 1
ATOM 679 C CA . ALA A 1 86 ? -6.692 -23.494 -1.652 1.00 98.19 86 ALA A CA 1
ATOM 680 C C . ALA A 1 86 ? -7.781 -23.445 -0.565 1.00 98.19 86 ALA A C 1
ATOM 682 O O . ALA A 1 86 ? -8.833 -24.061 -0.725 1.00 98.19 86 ALA A O 1
ATOM 683 N N . ASN A 1 87 ? -7.556 -22.709 0.531 1.00 97.44 87 ASN A N 1
ATOM 684 C CA . ASN A 1 87 ? -8.551 -22.519 1.591 1.00 97.44 87 ASN A CA 1
ATOM 685 C C . ASN A 1 87 ? -9.374 -21.216 1.450 1.00 97.44 87 ASN A C 1
ATOM 687 O O . ASN A 1 87 ? -10.238 -20.948 2.284 1.00 97.44 87 ASN A O 1
ATOM 691 N N . GLY A 1 88 ? -9.136 -20.423 0.397 1.00 97.94 88 GLY A N 1
ATOM 692 C CA . GLY A 1 88 ? -9.866 -19.189 0.094 1.00 97.94 88 GLY A CA 1
ATOM 693 C C . GLY A 1 88 ? -9.509 -17.976 0.963 1.00 97.94 88 GLY A C 1
ATOM 694 O O . GLY A 1 88 ? -10.224 -16.965 0.902 1.00 97.94 88 GLY A O 1
ATOM 695 N N . GLN A 1 89 ? -8.443 -18.066 1.768 1.00 98.69 89 GLN A N 1
ATOM 696 C CA . GLN A 1 89 ? -7.910 -16.949 2.549 1.00 98.69 89 GLN A CA 1
ATOM 697 C C . GLN A 1 89 ? -7.118 -15.976 1.670 1.00 98.69 89 GLN A C 1
ATOM 699 O O . GLN A 1 89 ? -7.161 -14.779 1.921 1.00 98.69 89 GLN A O 1
ATOM 704 N N . VAL A 1 90 ? -6.426 -16.457 0.635 1.00 98.88 90 VAL A N 1
ATOM 705 C CA . VAL A 1 90 ? -5.722 -15.615 -0.344 1.00 98.88 90 VAL A CA 1
ATOM 706 C C . VAL A 1 90 ? -6.390 -15.733 -1.709 1.00 98.88 90 VAL A C 1
ATOM 708 O O . VAL A 1 90 ? -6.733 -16.826 -2.147 1.00 98.88 90 VAL A O 1
ATOM 711 N N . VAL A 1 91 ? -6.560 -14.609 -2.401 1.00 98.81 91 VAL A N 1
ATOM 712 C CA . VAL A 1 91 ? -7.014 -14.568 -3.797 1.00 98.81 91 VAL A CA 1
ATOM 713 C C . VAL A 1 91 ? -6.007 -13.758 -4.598 1.00 98.81 91 VAL A C 1
ATOM 715 O O . VAL A 1 91 ? -5.745 -12.607 -4.262 1.00 98.81 91 VAL A O 1
ATOM 718 N N . ILE A 1 92 ? -5.430 -14.368 -5.632 1.00 98.88 92 ILE A N 1
ATOM 719 C CA . ILE A 1 92 ? -4.366 -13.771 -6.444 1.00 98.88 92 ILE A CA 1
ATOM 720 C C . ILE A 1 92 ? -4.964 -13.277 -7.758 1.00 98.88 92 ILE A C 1
ATOM 722 O O . ILE A 1 92 ? -5.536 -14.063 -8.514 1.00 98.88 92 ILE A O 1
ATOM 726 N N . HIS A 1 93 ? -4.777 -11.993 -8.040 1.00 98.69 93 HIS A N 1
ATOM 727 C CA . HIS A 1 93 ? -5.303 -11.300 -9.207 1.00 98.69 93 HIS A CA 1
ATOM 728 C C . HIS A 1 93 ? -4.154 -10.778 -10.058 1.00 98.69 93 HIS A C 1
ATOM 730 O O . HIS A 1 93 ? -3.504 -9.794 -9.707 1.00 98.69 93 HIS A O 1
ATOM 736 N N . ARG A 1 94 ? -3.894 -11.447 -11.187 1.00 98.56 94 ARG A N 1
ATOM 737 C CA . ARG A 1 94 ? -2.903 -10.988 -12.165 1.00 98.56 94 ARG A CA 1
ATOM 738 C C . ARG A 1 94 ? -3.526 -9.962 -13.103 1.00 98.56 94 ARG A C 1
ATOM 740 O O . ARG A 1 94 ? -3.947 -10.301 -14.208 1.00 98.56 94 ARG A O 1
ATOM 747 N N . ALA A 1 95 ? -3.627 -8.728 -12.633 1.00 98.25 95 ALA A N 1
ATOM 748 C CA . ALA A 1 95 ? -4.338 -7.658 -13.317 1.00 98.25 95 ALA A CA 1
ATOM 749 C C . ALA A 1 95 ? -3.785 -6.283 -12.932 1.00 98.25 95 ALA A C 1
ATOM 751 O O . ALA A 1 95 ? -3.136 -6.115 -11.901 1.00 98.25 95 ALA A O 1
ATOM 752 N N . LEU A 1 96 ? -4.075 -5.279 -13.763 1.00 98.25 96 LEU A N 1
ATOM 753 C CA . LEU A 1 96 ? -3.920 -3.890 -13.343 1.00 98.25 96 LEU A CA 1
ATOM 754 C C . LEU A 1 96 ? -4.955 -3.588 -12.255 1.00 98.25 96 LEU A C 1
ATOM 756 O O . LEU A 1 96 ? -6.139 -3.881 -12.419 1.00 98.25 96 LEU A O 1
ATOM 760 N N . SER A 1 97 ? -4.509 -2.956 -11.180 1.00 98.19 97 SER A N 1
ATOM 761 C CA . SER A 1 97 ? -5.299 -2.610 -9.994 1.00 98.19 97 SER A CA 1
ATOM 762 C C . SER A 1 97 ? -6.610 -1.892 -10.307 1.00 98.19 97 SER A C 1
ATOM 764 O O . SER A 1 97 ? -7.662 -2.306 -9.832 1.00 98.19 97 SER A O 1
ATOM 766 N N . VAL A 1 98 ? -6.570 -0.867 -11.160 1.00 98.06 98 VAL A N 1
ATOM 767 C CA . VAL A 1 98 ? -7.758 -0.101 -11.570 1.00 98.06 98 VAL A CA 1
ATOM 768 C C . VAL A 1 98 ? -8.771 -0.972 -12.318 1.00 98.06 98 VAL A C 1
ATOM 770 O O . VAL A 1 98 ? -9.970 -0.796 -12.144 1.00 98.06 98 VAL A O 1
ATOM 773 N N . GLN A 1 99 ? -8.303 -1.922 -13.133 1.00 97.38 99 GLN A N 1
ATOM 774 C CA . GLN A 1 99 ? -9.187 -2.843 -13.857 1.00 97.38 99 GLN A CA 1
ATOM 775 C C . GLN A 1 99 ? -9.807 -3.867 -12.906 1.00 97.38 99 GLN A C 1
ATOM 777 O O . GLN A 1 99 ? -10.988 -4.183 -13.019 1.00 97.38 99 GLN A O 1
ATOM 782 N N . GLU A 1 100 ? -9.017 -4.367 -11.956 1.00 98.44 100 GLU A N 1
ATOM 783 C CA . GLU A 1 100 ? -9.486 -5.333 -10.965 1.00 98.44 100 GLU A CA 1
ATOM 784 C C . GLU A 1 100 ? -10.436 -4.693 -9.942 1.00 98.44 100 GLU A C 1
ATOM 786 O O . GLU A 1 100 ? -11.350 -5.350 -9.459 1.00 98.44 100 GLU A O 1
ATOM 791 N N . ALA A 1 101 ? -10.290 -3.399 -9.641 1.00 98.44 101 ALA A N 1
ATOM 792 C CA . ALA A 1 101 ? -11.150 -2.688 -8.695 1.00 98.44 101 ALA A CA 1
ATOM 793 C C . ALA A 1 101 ? -12.650 -2.809 -9.035 1.00 98.44 101 ALA A C 1
ATOM 795 O O . ALA A 1 101 ? -13.482 -2.928 -8.130 1.00 98.44 101 ALA A O 1
ATOM 796 N N . ASP A 1 102 ? -12.999 -2.827 -10.325 1.00 97.19 102 ASP A N 1
ATOM 797 C CA . ASP A 1 102 ? -14.379 -2.951 -10.809 1.00 97.19 102 ASP A CA 1
ATOM 798 C C . ASP A 1 102 ? -15.005 -4.329 -10.535 1.00 97.19 102 ASP A C 1
ATOM 800 O O . ASP A 1 102 ? -16.233 -4.449 -10.517 1.00 97.19 102 ASP A O 1
ATOM 804 N N . SER A 1 103 ? -14.194 -5.361 -10.277 1.00 97.75 103 SER A N 1
ATOM 805 C CA . SER A 1 103 ? -14.679 -6.703 -9.934 1.00 97.75 103 SER A CA 1
ATOM 806 C C . SER A 1 103 ? -15.223 -6.781 -8.500 1.00 97.75 103 SER A C 1
ATOM 808 O O . SER A 1 103 ? -16.031 -7.662 -8.183 1.00 97.75 103 SER A O 1
ATOM 810 N N . PHE A 1 104 ? -14.834 -5.840 -7.632 1.00 98.62 104 PHE A N 1
ATOM 811 C CA . PHE A 1 104 ? -15.256 -5.811 -6.236 1.00 98.62 104 PHE A CA 1
ATOM 812 C C . PHE A 1 104 ? -16.536 -4.989 -6.025 1.00 98.62 104 PHE A C 1
ATOM 814 O O . PHE A 1 104 ? -16.699 -3.899 -6.595 1.00 98.62 104 PHE A O 1
ATOM 821 N N . PRO A 1 105 ? -17.441 -5.448 -5.138 1.00 98.44 105 PRO A N 1
ATOM 822 C CA . PRO A 1 105 ? -18.571 -4.637 -4.720 1.00 98.44 105 PRO A CA 1
ATOM 823 C C . PRO A 1 105 ? -18.103 -3.420 -3.910 1.00 98.44 105 PRO A C 1
ATOM 825 O O . PRO A 1 105 ? -17.020 -3.400 -3.323 1.00 98.44 105 PRO A O 1
ATOM 828 N N . ASP A 1 106 ? -18.945 -2.393 -3.857 1.00 98.56 106 ASP A N 1
ATOM 829 C CA . ASP A 1 106 ? -18.702 -1.242 -2.991 1.00 98.56 106 ASP A CA 1
ATOM 830 C C . ASP A 1 106 ? -18.729 -1.662 -1.509 1.00 98.56 106 ASP A C 1
ATOM 832 O O . ASP A 1 106 ? -19.473 -2.564 -1.117 1.00 98.56 106 ASP A O 1
ATOM 836 N N . ASN A 1 107 ? -17.954 -0.969 -0.669 1.00 98.25 107 ASN A N 1
ATOM 837 C CA . ASN A 1 107 ? -17.840 -1.231 0.774 1.00 98.25 107 ASN A CA 1
ATOM 838 C C . ASN A 1 107 ? -17.442 -2.682 1.123 1.00 98.25 107 ASN A C 1
ATOM 840 O O . ASN A 1 107 ? -17.925 -3.261 2.100 1.00 98.25 107 ASN A O 1
ATOM 844 N N . TYR A 1 108 ? -16.567 -3.276 0.322 1.00 98.69 108 TYR A N 1
ATOM 845 C CA . TYR A 1 108 ? -16.092 -4.642 0.486 1.00 98.69 108 TYR A CA 1
ATOM 846 C C . TYR A 1 108 ? -14.894 -4.747 1.438 1.00 98.69 108 TYR A C 1
ATOM 848 O O . TYR A 1 108 ? -14.903 -5.568 2.357 1.00 98.69 108 TYR A O 1
ATOM 856 N N . PHE A 1 109 ? -13.885 -3.894 1.258 1.00 98.75 109 PHE A N 1
ATOM 857 C CA . PHE A 1 109 ? -12.625 -3.967 1.996 1.00 98.75 109 PHE A CA 1
ATOM 858 C C . PHE A 1 109 ? -12.707 -3.256 3.350 1.00 98.75 109 PHE A C 1
ATOM 860 O O . PHE A 1 109 ? -13.187 -2.126 3.445 1.00 98.75 109 PHE A O 1
ATOM 867 N N . ASP A 1 110 ? -12.195 -3.897 4.400 1.00 98.44 110 ASP A N 1
ATOM 868 C CA . ASP A 1 110 ? -11.909 -3.239 5.679 1.00 98.44 110 ASP A CA 1
ATOM 869 C C . ASP A 1 110 ? -10.677 -2.337 5.570 1.00 98.44 110 ASP A C 1
ATOM 871 O O . ASP A 1 110 ? -10.656 -1.250 6.145 1.00 98.44 110 ASP A O 1
ATOM 875 N N . PHE A 1 111 ? -9.669 -2.755 4.801 1.00 98.56 111 PHE A N 1
ATOM 876 C CA . PHE A 1 111 ? -8.598 -1.869 4.362 1.00 98.56 111 PHE A CA 1
ATOM 877 C C . PHE A 1 111 ? -8.000 -2.299 3.023 1.00 98.56 111 PHE A C 1
ATOM 879 O O . PHE A 1 111 ? -8.069 -3.470 2.647 1.00 98.56 111 PHE A O 1
ATOM 886 N N . VAL A 1 112 ? -7.371 -1.357 2.330 1.00 98.81 112 VAL A N 1
ATOM 887 C CA . VAL A 1 112 ? -6.461 -1.643 1.212 1.00 98.81 112 VAL A CA 1
ATOM 888 C C . VAL A 1 112 ? -5.085 -1.057 1.500 1.00 98.81 112 VAL A C 1
ATOM 890 O O . VAL A 1 112 ? -4.986 -0.056 2.212 1.00 98.81 112 VAL A O 1
ATOM 893 N N . TYR A 1 113 ? -4.043 -1.688 0.969 1.00 98.88 113 TYR A N 1
ATOM 894 C CA . TYR A 1 113 ? -2.658 -1.243 1.055 1.00 98.88 113 TYR A CA 1
ATOM 895 C C . TYR A 1 113 ? -2.109 -1.010 -0.357 1.00 98.88 113 TYR A C 1
ATOM 897 O O . TYR A 1 113 ? -2.078 -1.948 -1.147 1.00 98.88 113 TYR A O 1
ATOM 905 N N . ILE A 1 114 ? -1.726 0.225 -0.682 1.00 98.81 114 ILE A N 1
ATOM 906 C CA . ILE A 1 114 ? -1.272 0.648 -2.015 1.00 98.81 114 ILE A CA 1
ATOM 907 C C . ILE A 1 114 ? 0.255 0.805 -2.015 1.00 98.81 114 ILE A C 1
ATOM 909 O O . ILE A 1 114 ? 0.788 1.673 -1.323 1.00 98.81 114 ILE A O 1
ATOM 913 N N . ASP A 1 115 ? 0.935 -0.038 -2.792 1.00 98.12 115 ASP A N 1
ATOM 914 C CA . ASP A 1 115 ? 2.401 -0.146 -2.911 1.00 98.12 115 ASP A CA 1
ATOM 915 C C . ASP A 1 115 ? 2.811 -0.640 -4.325 1.00 98.12 115 ASP A C 1
ATOM 917 O O . ASP A 1 115 ? 3.689 -1.484 -4.500 1.00 98.12 115 ASP A O 1
ATOM 921 N N . GLY A 1 116 ? 2.073 -0.190 -5.352 1.00 96.94 116 GLY A N 1
ATOM 922 C CA . GLY A 1 116 ? 2.208 -0.631 -6.745 1.00 96.94 116 GLY A CA 1
ATOM 923 C C . GLY A 1 116 ? 3.131 0.246 -7.590 1.00 96.94 116 GLY A C 1
ATOM 924 O O . GLY A 1 116 ? 4.352 0.226 -7.451 1.00 96.94 116 GLY A O 1
ATOM 925 N N . ASP A 1 117 ? 2.543 0.978 -8.536 1.00 97.56 117 ASP A N 1
ATOM 926 C CA . ASP A 1 117 ? 3.261 1.965 -9.344 1.00 97.56 117 ASP A CA 1
ATOM 927 C C . ASP A 1 117 ? 3.334 3.289 -8.573 1.00 97.56 117 ASP A C 1
ATOM 929 O O . ASP A 1 117 ? 2.314 3.890 -8.235 1.00 97.56 117 ASP A O 1
ATOM 933 N N . HIS A 1 118 ? 4.557 3.734 -8.276 1.00 97.56 118 HIS A N 1
ATOM 934 C CA . HIS A 1 118 ? 4.808 4.899 -7.430 1.00 97.56 118 HIS A CA 1
ATOM 935 C C . HIS A 1 118 ? 4.672 6.240 -8.152 1.00 97.56 118 HIS A C 1
ATOM 937 O O . HIS A 1 118 ? 4.861 7.293 -7.530 1.00 97.56 118 HIS A O 1
ATOM 943 N N . THR A 1 119 ? 4.365 6.248 -9.448 1.00 97.69 119 THR A N 1
ATOM 944 C CA . THR A 1 119 ? 4.112 7.485 -10.181 1.00 97.69 119 THR A CA 1
ATOM 945 C C . THR A 1 119 ? 2.833 8.146 -9.675 1.00 97.69 119 THR A C 1
ATOM 947 O O . THR A 1 119 ? 1.849 7.494 -9.320 1.00 97.69 119 THR A O 1
ATOM 950 N N . LYS A 1 120 ? 2.816 9.484 -9.661 1.00 97.38 120 LYS A N 1
ATOM 951 C CA . LYS A 1 120 ? 1.634 10.247 -9.231 1.00 97.38 120 LYS A CA 1
ATOM 952 C C . LYS A 1 120 ? 0.338 9.783 -9.925 1.00 97.38 120 LYS A C 1
ATOM 954 O O . LYS A 1 120 ? -0.650 9.588 -9.215 1.00 97.38 120 LYS A O 1
ATOM 959 N N . PRO A 1 121 ? 0.284 9.615 -11.266 1.00 98.06 121 PRO A N 1
ATOM 960 C CA . PRO A 1 121 ? -0.959 9.242 -11.936 1.00 98.06 121 PRO A CA 1
ATOM 961 C C . PRO A 1 121 ? -1.466 7.861 -11.519 1.00 98.06 121 PRO A C 1
ATOM 963 O O . PRO A 1 121 ? -2.673 7.705 -11.344 1.00 98.06 121 PRO A O 1
ATOM 966 N N . ALA A 1 122 ? -0.570 6.889 -11.329 1.00 98.19 122 ALA A N 1
ATOM 967 C CA . ALA A 1 122 ? -0.947 5.535 -10.951 1.00 98.19 122 ALA A CA 1
ATOM 968 C C . ALA A 1 122 ? -1.470 5.467 -9.512 1.00 98.19 122 ALA A C 1
ATOM 970 O O . ALA A 1 122 ? -2.589 5.002 -9.301 1.00 98.19 122 ALA A O 1
ATOM 971 N N . VAL A 1 123 ? -0.752 6.055 -8.545 1.00 98.50 123 VAL A N 1
ATOM 972 C CA . VAL A 1 123 ? -1.223 6.140 -7.150 1.00 98.50 123 VAL A CA 1
ATOM 973 C C . VAL A 1 123 ? -2.572 6.857 -7.072 1.00 98.50 123 VAL A C 1
ATOM 975 O O . VAL A 1 123 ? -3.489 6.402 -6.392 1.00 98.50 123 VAL A O 1
ATOM 978 N N . ALA A 1 124 ? -2.739 7.967 -7.798 1.00 98.62 124 ALA A N 1
ATOM 979 C CA . ALA A 1 124 ? -4.006 8.693 -7.824 1.00 98.62 124 ALA A CA 1
ATOM 980 C C . ALA A 1 124 ? -5.145 7.871 -8.457 1.00 98.62 124 ALA A C 1
ATOM 982 O O . ALA A 1 124 ? -6.304 8.024 -8.064 1.00 98.62 124 ALA A O 1
ATOM 983 N N . ALA A 1 125 ? -4.839 7.016 -9.436 1.00 98.50 125 ALA A N 1
ATOM 984 C CA . ALA A 1 125 ? -5.808 6.108 -10.034 1.00 98.50 125 ALA A CA 1
ATOM 985 C C . ALA A 1 125 ? -6.209 4.989 -9.060 1.00 98.50 125 ALA A C 1
ATOM 987 O O . ALA A 1 125 ? -7.403 4.735 -8.913 1.00 98.50 125 ALA A O 1
ATOM 988 N N . ASP A 1 126 ? -5.256 4.401 -8.335 1.00 98.75 126 ASP A N 1
ATOM 989 C CA . ASP A 1 126 ? -5.520 3.381 -7.312 1.00 98.75 126 ASP A CA 1
ATOM 990 C C . ASP A 1 126 ? -6.373 3.931 -6.169 1.00 98.75 126 ASP A C 1
ATOM 992 O O . ASP A 1 126 ? -7.408 3.354 -5.827 1.00 98.75 126 ASP A O 1
ATOM 996 N N . LEU A 1 127 ? -6.003 5.096 -5.627 1.00 98.69 127 LEU A N 1
ATOM 997 C CA . LEU A 1 127 ? -6.764 5.765 -4.569 1.00 98.69 127 LEU A CA 1
ATOM 998 C C . LEU A 1 127 ? -8.228 5.982 -4.980 1.00 98.69 127 LEU A C 1
ATOM 1000 O O . LEU A 1 127 ? -9.145 5.675 -4.218 1.00 98.69 127 LEU A O 1
ATOM 1004 N N . ARG A 1 128 ? -8.464 6.457 -6.210 1.00 98.44 128 ARG A N 1
ATOM 1005 C CA . ARG A 1 128 ? -9.820 6.691 -6.732 1.00 98.44 128 ARG A CA 1
ATOM 1006 C C . ARG A 1 128 ? -10.573 5.396 -7.035 1.00 98.44 128 ARG A C 1
ATOM 1008 O O . ARG A 1 128 ? -11.769 5.324 -6.762 1.00 98.44 128 ARG A O 1
ATOM 1015 N N . ALA A 1 129 ? -9.901 4.383 -7.577 1.00 98.50 129 ALA A N 1
ATOM 1016 C CA . ALA A 1 129 ? -10.522 3.103 -7.903 1.00 98.50 129 ALA A CA 1
ATOM 1017 C C . ALA A 1 129 ? -10.985 2.358 -6.639 1.00 98.50 129 ALA A C 1
ATOM 1019 O O . ALA A 1 129 ? -12.078 1.788 -6.621 1.00 98.50 129 ALA A O 1
ATOM 1020 N N . PHE A 1 130 ? -10.200 2.420 -5.558 1.00 98.62 130 PHE A N 1
ATOM 1021 C CA . PHE A 1 130 ? -10.505 1.723 -4.307 1.00 98.62 130 PHE A CA 1
ATOM 1022 C C . PHE A 1 130 ? -11.307 2.545 -3.284 1.00 98.62 130 PHE A C 1
ATOM 1024 O O . PHE A 1 130 ? -11.871 1.946 -2.368 1.00 98.62 130 PHE A O 1
ATOM 1031 N N . ASP A 1 131 ? -11.467 3.864 -3.455 1.00 98.00 131 ASP A N 1
ATOM 1032 C CA . ASP A 1 131 ? -12.274 4.736 -2.572 1.00 98.00 131 ASP A CA 1
ATOM 1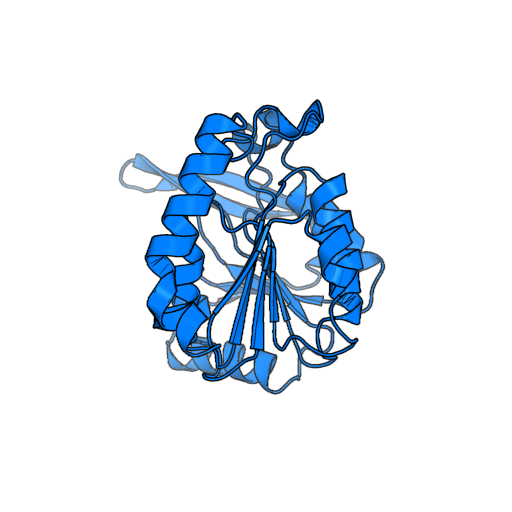033 C C . ASP A 1 131 ? -13.670 4.154 -2.268 1.00 98.00 131 ASP A C 1
ATOM 1035 O O . ASP A 1 131 ? -14.076 4.011 -1.109 1.00 98.00 131 ASP A O 1
ATOM 1039 N N . ARG A 1 132 ? -14.409 3.756 -3.310 1.00 97.19 132 ARG A N 1
ATOM 1040 C CA . ARG A 1 132 ? -15.759 3.179 -3.159 1.00 97.19 132 ARG A CA 1
ATOM 1041 C C . ARG A 1 132 ? -15.752 1.727 -2.686 1.00 97.19 132 ARG A C 1
ATOM 1043 O O . ARG A 1 132 ? -16.773 1.229 -2.210 1.00 97.19 132 ARG A O 1
ATOM 1050 N N . LYS A 1 133 ? -14.621 1.038 -2.830 1.00 98.69 133 LYS A N 1
ATOM 1051 C CA . LYS A 1 133 ? -14.462 -0.381 -2.490 1.00 98.69 133 LYS A CA 1
ATOM 1052 C C . LYS A 1 133 ? -14.125 -0.566 -1.018 1.00 98.69 133 LYS A C 1
ATOM 1054 O O . LYS A 1 133 ? -14.468 -1.598 -0.446 1.00 98.69 133 LYS A O 1
ATOM 1059 N N . VAL A 1 134 ? -13.524 0.435 -0.384 1.00 98.44 134 VAL A N 1
ATOM 1060 C CA . VAL A 1 134 ? -13.280 0.463 1.060 1.00 98.44 134 VAL A CA 1
ATOM 1061 C C . VAL A 1 134 ? -14.555 0.850 1.811 1.00 98.44 134 VAL A C 1
ATOM 1063 O O . VAL A 1 134 ? -15.274 1.773 1.431 1.00 98.44 134 VAL A O 1
ATOM 1066 N N . LYS A 1 135 ? -14.848 0.132 2.901 1.00 97.88 135 LYS A N 1
ATOM 1067 C CA . LYS A 1 135 ? -15.979 0.419 3.797 1.00 97.88 135 LYS A CA 1
ATOM 1068 C C . LYS A 1 135 ? -15.895 1.850 4.342 1.00 97.88 135 LYS A C 1
ATOM 1070 O O . LYS A 1 135 ? -14.794 2.354 4.549 1.00 97.88 135 LYS A O 1
ATOM 1075 N N . PRO A 1 136 ? -17.014 2.487 4.736 1.00 95.50 136 PRO A N 1
ATOM 1076 C CA . PRO A 1 136 ? -16.977 3.850 5.277 1.00 95.50 136 PRO A CA 1
ATOM 1077 C C . PRO A 1 136 ? -16.139 3.986 6.562 1.00 95.50 136 PRO A C 1
ATOM 1079 O O . PRO A 1 136 ? -15.625 5.057 6.857 1.00 95.50 136 PRO A O 1
ATOM 1082 N N . GLN A 1 137 ? -16.003 2.892 7.319 1.00 95.19 137 GLN A N 1
ATOM 1083 C CA . GLN A 1 137 ? -15.187 2.794 8.538 1.00 95.19 137 GLN A CA 1
ATOM 1084 C C . GLN A 1 137 ? -13.787 2.204 8.288 1.00 95.19 137 GLN A C 1
ATOM 1086 O O . GLN A 1 137 ? -13.016 2.050 9.238 1.00 95.19 137 GLN A O 1
ATOM 1091 N N . GLY A 1 138 ? -13.495 1.829 7.041 1.00 97.12 138 GLY A N 1
ATOM 1092 C CA . GLY A 1 138 ? -12.250 1.197 6.633 1.00 97.12 138 GLY A CA 1
ATOM 1093 C C . GLY A 1 138 ? -11.111 2.186 6.411 1.00 97.12 138 GLY A C 1
ATOM 1094 O O . GLY A 1 138 ? -11.280 3.402 6.542 1.00 97.12 138 GLY A O 1
ATOM 1095 N N . LEU A 1 139 ? -9.944 1.642 6.073 1.00 97.94 139 LEU A N 1
ATOM 1096 C CA . LEU A 1 139 ? -8.714 2.404 5.872 1.00 97.94 139 LEU A CA 1
ATOM 1097 C C . LEU A 1 139 ? -8.198 2.287 4.439 1.00 97.94 139 LEU A C 1
ATOM 1099 O O . LEU A 1 139 ? -8.302 1.237 3.808 1.00 97.94 139 LEU A O 1
ATOM 1103 N N . ILE A 1 140 ? -7.572 3.356 3.963 1.00 98.38 140 ILE A N 1
ATOM 1104 C CA . ILE A 1 140 ? -6.635 3.280 2.843 1.00 98.38 140 ILE A CA 1
ATOM 1105 C C . ILE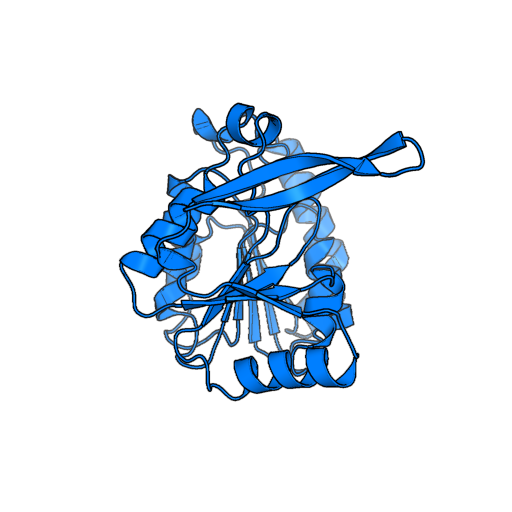 A 1 140 ? -5.245 3.491 3.422 1.00 98.38 140 ILE A C 1
ATOM 1107 O O . ILE A 1 140 ? -4.993 4.480 4.106 1.00 98.38 140 ILE A O 1
ATOM 1111 N N . MET A 1 141 ? -4.360 2.541 3.174 1.00 98.25 141 MET A N 1
ATOM 1112 C CA . MET A 1 141 ? -2.973 2.570 3.606 1.00 98.25 141 MET A CA 1
ATOM 1113 C C . MET A 1 141 ? -2.077 2.485 2.377 1.00 98.25 141 MET A C 1
ATOM 1115 O O . MET A 1 141 ? -2.515 2.025 1.324 1.00 98.25 141 MET A O 1
ATOM 1119 N N . GLY A 1 142 ? -0.824 2.886 2.503 1.00 97.88 142 GLY A N 1
ATOM 1120 C CA . GLY A 1 142 ? 0.158 2.668 1.450 1.00 97.88 142 GLY A CA 1
ATOM 1121 C C . GLY A 1 142 ? 1.534 3.148 1.853 1.00 97.88 142 GLY A C 1
ATOM 1122 O O . GLY A 1 142 ? 1.676 3.847 2.858 1.00 97.88 142 GLY A O 1
ATOM 1123 N N . HIS A 1 143 ? 2.543 2.729 1.104 1.00 96.00 143 HIS A N 1
ATOM 1124 C CA . HIS A 1 143 ? 3.942 2.961 1.438 1.00 96.00 143 HIS A CA 1
ATOM 1125 C C . HIS A 1 143 ? 4.524 4.160 0.675 1.00 96.00 143 HIS A C 1
ATOM 1127 O O . HIS A 1 143 ? 3.807 4.879 -0.019 1.00 96.00 143 HIS A O 1
ATOM 1133 N N . ASP A 1 144 ? 5.823 4.406 0.854 1.00 94.88 144 ASP A N 1
ATOM 1134 C CA . ASP A 1 144 ? 6.613 5.369 0.084 1.00 94.88 144 ASP A CA 1
ATOM 1135 C C . ASP A 1 144 ? 6.030 6.789 0.049 1.00 94.88 144 ASP A C 1
ATOM 1137 O O . ASP A 1 144 ? 6.167 7.529 -0.927 1.00 94.88 144 ASP A O 1
ATOM 1141 N N . TYR A 1 145 ? 5.469 7.236 1.176 1.00 94.12 145 TYR A N 1
ATOM 1142 C CA . TYR A 1 145 ? 5.163 8.648 1.406 1.00 94.12 145 TYR A CA 1
ATOM 1143 C C . TYR A 1 145 ? 6.469 9.438 1.644 1.00 94.12 145 TYR A C 1
ATOM 1145 O O . TYR A 1 145 ? 6.812 9.855 2.755 1.00 94.12 145 TYR A O 1
ATOM 1153 N N . VAL A 1 146 ? 7.257 9.591 0.577 1.00 90.25 146 VAL A N 1
ATOM 1154 C CA . VAL A 1 146 ? 8.610 10.153 0.572 1.00 90.25 146 VAL A CA 1
ATOM 1155 C C . VAL A 1 146 ? 8.784 11.221 -0.512 1.00 90.25 146 VAL A C 1
ATOM 1157 O O . VAL A 1 146 ? 8.351 11.062 -1.646 1.00 90.25 146 VAL A O 1
ATOM 1160 N N . THR A 1 147 ? 9.479 12.308 -0.163 1.00 87.00 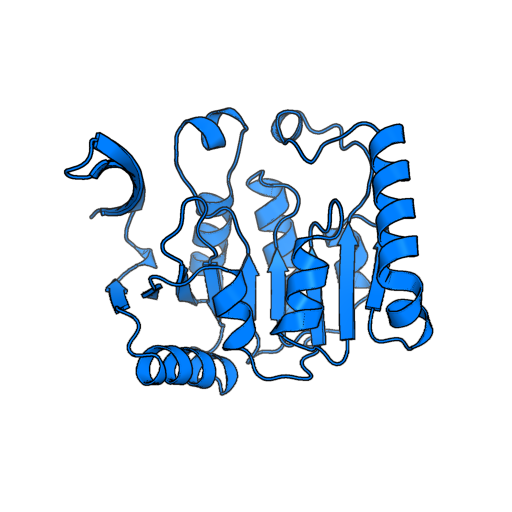147 THR A N 1
ATOM 1161 C CA . THR A 1 147 ? 9.900 13.393 -1.073 1.00 87.00 147 THR A CA 1
ATOM 1162 C C . THR A 1 147 ? 11.424 13.494 -1.216 1.00 87.00 147 THR A C 1
ATOM 1164 O O . THR A 1 147 ? 11.962 14.513 -1.643 1.00 87.00 147 THR A O 1
ATOM 1167 N N . HIS A 1 148 ? 12.165 12.453 -0.831 1.00 87.31 148 HIS A N 1
ATOM 1168 C CA . HIS A 1 148 ? 13.624 12.466 -0.893 1.00 87.31 148 HIS A CA 1
ATOM 1169 C C . HIS A 1 148 ? 14.115 12.464 -2.363 1.00 87.31 148 HIS A C 1
ATOM 1171 O O . HIS A 1 148 ? 13.583 11.693 -3.169 1.00 87.31 148 HIS A O 1
ATOM 1177 N N . PRO A 1 149 ? 15.167 13.234 -2.728 1.00 87.62 149 PRO A N 1
ATOM 1178 C CA . PRO A 1 149 ? 15.612 13.404 -4.119 1.00 87.62 149 PRO A CA 1
ATOM 1179 C C . PRO A 1 149 ? 15.825 12.109 -4.912 1.00 87.62 149 PRO A C 1
ATOM 1181 O O . PRO A 1 149 ? 15.484 12.046 -6.087 1.00 87.62 149 PRO A O 1
ATOM 1184 N N . ASN A 1 150 ? 16.335 11.052 -4.274 1.00 88.00 150 ASN A N 1
ATOM 1185 C CA . ASN A 1 150 ? 16.533 9.748 -4.927 1.00 88.00 150 ASN A CA 1
ATOM 1186 C C . ASN A 1 150 ? 15.232 9.090 -5.419 1.00 88.00 150 ASN A C 1
ATOM 1188 O O . ASN A 1 150 ? 15.279 8.322 -6.373 1.00 88.00 150 ASN A O 1
ATOM 1192 N N . PHE A 1 151 ? 14.100 9.349 -4.761 1.00 89.69 151 PHE A N 1
ATOM 1193 C CA . PHE A 1 151 ? 12.793 8.828 -5.167 1.00 89.69 151 PHE A CA 1
ATOM 1194 C C . PHE A 1 151 ? 12.180 9.715 -6.252 1.00 89.69 151 PHE A C 1
ATOM 1196 O O . PHE A 1 151 ? 11.686 9.208 -7.253 1.00 89.69 151 PHE A O 1
ATOM 1203 N N . ILE A 1 152 ? 12.323 11.038 -6.122 1.00 88.88 152 ILE A N 1
ATOM 1204 C CA . ILE A 1 152 ? 11.920 11.999 -7.162 1.00 88.88 152 ILE A CA 1
ATOM 1205 C C . ILE A 1 152 ? 12.667 11.724 -8.475 1.00 88.88 152 ILE A C 1
ATOM 1207 O O . ILE A 1 152 ? 12.073 11.765 -9.546 1.00 88.88 152 ILE A O 1
ATOM 1211 N N . ALA A 1 153 ? 13.954 11.369 -8.408 1.00 91.81 153 ALA A N 1
ATOM 1212 C CA . ALA A 1 153 ? 14.744 10.978 -9.577 1.00 91.81 153 ALA A CA 1
ATOM 1213 C C . ALA A 1 153 ? 14.229 9.702 -10.275 1.00 91.81 153 ALA A C 1
ATOM 1215 O O . ALA A 1 153 ? 14.594 9.456 -11.421 1.00 91.81 153 ALA A O 1
ATOM 1216 N N . LYS A 1 154 ? 13.392 8.904 -9.598 1.00 92.50 154 LYS A N 1
ATOM 1217 C CA . LYS A 1 154 ? 12.667 7.748 -10.149 1.00 92.50 154 LYS A CA 1
ATOM 1218 C C . LYS A 1 154 ? 11.198 8.065 -10.456 1.00 92.50 154 LYS A C 1
ATOM 1220 O O . LYS A 1 154 ? 10.411 7.143 -10.619 1.00 92.50 154 LYS A O 1
ATOM 1225 N N . SER A 1 155 ? 10.824 9.344 -10.479 1.00 94.69 155 SER A N 1
ATOM 1226 C CA . SER A 1 155 ? 9.457 9.815 -10.732 1.00 94.69 155 SER A CA 1
ATOM 1227 C C . SER A 1 155 ? 8.417 9.390 -9.685 1.00 94.69 155 SER A C 1
ATOM 1229 O O . SER A 1 155 ? 7.224 9.331 -9.987 1.00 94.69 155 SER A O 1
ATOM 1231 N N . PHE A 1 156 ? 8.835 9.133 -8.439 1.00 95.81 156 PHE A N 1
ATOM 1232 C CA . PHE A 1 156 ? 7.890 8.852 -7.355 1.00 95.81 156 PHE A CA 1
ATOM 1233 C C . PHE A 1 156 ? 7.039 10.092 -7.064 1.00 95.81 156 PHE A C 1
ATOM 1235 O O . PHE A 1 156 ? 7.566 11.184 -6.846 1.00 95.81 156 PHE A O 1
ATOM 1242 N N . GLY A 1 157 ? 5.722 9.902 -7.022 1.00 95.31 157 GLY A N 1
ATOM 1243 C CA . GLY A 1 157 ? 4.719 10.951 -6.853 1.00 95.31 157 GLY A CA 1
ATOM 1244 C C . GLY A 1 157 ? 3.664 10.646 -5.786 1.00 95.31 157 GLY A C 1
ATOM 1245 O O . GLY A 1 157 ? 2.608 11.279 -5.773 1.00 95.31 157 GLY A O 1
ATOM 1246 N N . VAL A 1 158 ? 3.941 9.694 -4.888 1.00 96.00 158 VAL A N 1
ATOM 1247 C CA . VAL A 1 158 ? 3.012 9.222 -3.845 1.00 96.00 158 VAL A CA 1
ATOM 1248 C C . VAL A 1 158 ? 2.499 10.368 -2.967 1.00 96.00 158 VAL A C 1
ATOM 1250 O O . VAL A 1 158 ? 1.296 10.508 -2.769 1.00 96.00 158 VAL A O 1
ATOM 1253 N N . VAL A 1 159 ? 3.398 11.228 -2.473 1.00 93.50 159 VAL A N 1
ATOM 1254 C CA . VAL A 1 159 ? 3.041 12.345 -1.577 1.00 93.50 159 VAL A CA 1
ATOM 1255 C C . VAL A 1 159 ? 2.083 13.323 -2.253 1.00 93.50 159 VAL A C 1
ATOM 1257 O O . VAL A 1 159 ? 1.122 13.778 -1.636 1.00 93.50 159 VAL A O 1
ATOM 1260 N N . GLU A 1 160 ? 2.316 13.633 -3.528 1.00 93.38 160 GLU A N 1
ATOM 1261 C CA . GLU A 1 160 ? 1.444 14.523 -4.294 1.00 93.38 160 GLU A CA 1
ATOM 1262 C C . GLU A 1 160 ? 0.060 13.902 -4.494 1.00 93.38 160 GLU A C 1
ATOM 1264 O O . GLU A 1 160 ? -0.944 14.553 -4.201 1.00 93.38 160 GLU A O 1
ATOM 1269 N N . ALA A 1 161 ? 0.009 12.638 -4.927 1.00 96.75 161 ALA A N 1
ATOM 1270 C CA . ALA A 1 161 ? -1.235 11.917 -5.179 1.00 96.75 161 ALA A CA 1
ATOM 1271 C C . ALA A 1 161 ? -2.092 11.765 -3.913 1.00 96.75 161 ALA A C 1
ATOM 1273 O O . ALA A 1 161 ? -3.289 12.052 -3.939 1.00 96.75 161 ALA A O 1
ATOM 1274 N N . VAL A 1 162 ? -1.481 11.367 -2.793 1.00 96.06 162 VAL A N 1
ATOM 1275 C CA . VAL A 1 162 ? -2.173 11.194 -1.508 1.00 96.06 162 VAL A CA 1
ATOM 1276 C C . VAL A 1 162 ? -2.710 12.528 -0.990 1.00 96.06 162 VAL A C 1
ATOM 1278 O O . VAL A 1 162 ? -3.861 12.601 -0.564 1.00 96.06 162 VAL A O 1
ATOM 1281 N N . ASN A 1 163 ? -1.918 13.602 -1.060 1.00 93.12 163 ASN A N 1
ATOM 1282 C CA . ASN A 1 163 ? -2.361 14.914 -0.587 1.00 93.12 163 ASN A CA 1
ATOM 1283 C C . ASN A 1 163 ? -3.478 15.506 -1.449 1.00 93.12 163 ASN A C 1
ATOM 1285 O O . ASN A 1 163 ? -4.394 16.128 -0.916 1.00 93.12 163 ASN A O 1
ATOM 1289 N N . GLU A 1 164 ? -3.414 15.332 -2.771 1.00 94.50 164 GLU A N 1
ATOM 1290 C CA . GLU A 1 164 ? -4.514 15.706 -3.666 1.00 94.50 164 GLU A CA 1
ATOM 1291 C C . GLU A 1 164 ? -5.777 14.913 -3.351 1.00 94.50 164 GLU A C 1
ATOM 1293 O O . GLU A 1 164 ? -6.829 15.513 -3.150 1.00 94.50 164 GLU A O 1
ATOM 1298 N N . PHE A 1 165 ? -5.663 13.595 -3.190 1.00 96.31 165 PHE A N 1
ATOM 1299 C CA . PHE A 1 165 ? -6.792 12.746 -2.829 1.00 96.31 165 PHE A CA 1
ATOM 1300 C C . PHE A 1 165 ? -7.437 13.155 -1.497 1.00 96.31 165 PHE A C 1
ATOM 1302 O O . PHE A 1 165 ? -8.655 13.282 -1.425 1.00 96.31 165 PHE A O 1
ATOM 1309 N N . VAL A 1 166 ? -6.651 13.425 -0.453 1.00 94.19 166 VAL A N 1
ATOM 1310 C CA . VAL A 1 166 ? -7.166 13.904 0.844 1.00 94.19 166 VAL A CA 1
ATOM 1311 C C . VAL A 1 166 ? -7.874 15.256 0.701 1.00 94.19 166 VAL A C 1
ATOM 1313 O O . VAL A 1 166 ? -8.967 15.425 1.228 1.00 94.19 166 VAL A O 1
ATOM 1316 N N . ARG A 1 167 ? -7.311 16.205 -0.062 1.00 91.69 167 ARG A N 1
ATOM 1317 C CA . ARG A 1 167 ? -7.929 17.527 -0.293 1.00 91.69 167 ARG A CA 1
ATOM 1318 C C . ARG A 1 167 ? -9.222 17.468 -1.111 1.00 91.69 167 ARG A C 1
ATOM 1320 O O . ARG A 1 167 ? -10.085 18.326 -0.945 1.00 91.69 167 ARG A O 1
ATOM 1327 N N . GLU A 1 168 ? -9.336 16.504 -2.019 1.00 93.62 168 GLU A N 1
ATOM 1328 C CA . GLU A 1 168 ? -10.477 16.355 -2.932 1.00 93.62 168 GLU A CA 1
ATOM 1329 C C . GLU A 1 168 ? -11.605 15.483 -2.365 1.00 93.62 168 GLU A C 1
ATOM 1331 O O . GLU A 1 168 ? -12.697 15.441 -2.936 1.00 93.62 168 GLU A O 1
ATOM 1336 N N . THR A 1 169 ? -11.362 14.769 -1.265 1.00 92.31 169 THR A N 1
ATOM 1337 C CA . THR A 1 169 ? -12.290 13.768 -0.725 1.00 92.31 169 THR A CA 1
ATOM 1338 C C . THR A 1 169 ? -12.620 14.019 0.747 1.00 92.31 169 THR A C 1
ATOM 1340 O O . THR A 1 169 ? -12.239 15.024 1.334 1.00 92.31 169 THR A O 1
ATOM 1343 N N . GLY A 1 170 ? -13.387 13.104 1.348 1.00 88.62 170 GLY A N 1
ATOM 1344 C CA . GLY A 1 170 ? -13.654 13.089 2.788 1.00 88.62 170 GLY A CA 1
ATOM 1345 C C . GLY A 1 170 ? -12.655 12.257 3.598 1.00 88.62 170 GLY A C 1
ATOM 1346 O O . GLY A 1 170 ? -12.975 11.894 4.726 1.00 88.62 170 GLY A O 1
ATOM 1347 N N . TYR A 1 171 ? -11.513 11.865 3.021 1.00 94.44 171 TYR A N 1
ATOM 1348 C CA . TYR A 1 171 ? -10.460 11.171 3.763 1.00 94.44 171 TYR A CA 1
ATOM 1349 C C . TYR A 1 171 ? -9.593 12.153 4.535 1.00 94.44 171 TYR A C 1
ATOM 1351 O O . TYR A 1 171 ? -9.287 13.236 4.059 1.00 94.44 171 TYR A O 1
ATOM 1359 N N . GLU A 1 172 ? -9.110 11.714 5.690 1.00 91.44 172 GLU A N 1
ATOM 1360 C CA . GLU A 1 172 ? -8.150 12.451 6.501 1.00 91.44 172 GLU A CA 1
ATOM 1361 C C . GLU A 1 172 ? -7.003 11.532 6.928 1.00 91.44 172 GLU A C 1
ATOM 1363 O O . GLU A 1 172 ? -7.167 10.312 7.059 1.00 91.44 172 GLU A O 1
ATOM 1368 N N . PHE A 1 173 ? -5.831 12.118 7.185 1.00 91.75 173 PHE A N 1
ATOM 1369 C CA . PHE A 1 173 ? -4.695 11.386 7.735 1.00 91.75 173 PHE A CA 1
ATOM 1370 C C . PHE A 1 173 ? -4.942 10.997 9.193 1.00 91.75 173 PHE A C 1
ATOM 1372 O O . PHE A 1 173 ? -4.897 11.839 10.098 1.00 91.75 173 PHE A O 1
ATOM 1379 N N . LEU A 1 174 ? -5.075 9.696 9.436 1.00 91.81 174 LEU A N 1
ATOM 1380 C CA . LEU A 1 174 ? -5.049 9.143 10.782 1.00 91.81 174 LEU A CA 1
ATOM 1381 C C . LEU A 1 174 ? -3.608 9.080 11.300 1.00 91.81 174 LEU A C 1
ATOM 1383 O O . LEU A 1 174 ? -3.307 9.582 12.384 1.00 91.81 174 LEU A O 1
ATOM 1387 N N . MET A 1 175 ? -2.713 8.483 10.511 1.00 91.25 175 MET A N 1
ATOM 1388 C CA . MET A 1 175 ? -1.339 8.194 10.913 1.00 91.25 175 MET A CA 1
ATOM 1389 C C . MET A 1 175 ? -0.363 8.282 9.739 1.00 91.25 175 MET A C 1
ATOM 1391 O O . MET A 1 175 ? -0.720 8.003 8.596 1.00 91.25 175 MET A O 1
ATOM 1395 N N . LEU A 1 176 ? 0.884 8.609 10.064 1.00 92.81 176 LEU A N 1
ATOM 1396 C CA . LEU A 1 176 ? 2.057 8.410 9.229 1.00 92.81 176 LEU A CA 1
ATOM 1397 C C . LEU A 1 176 ? 3.155 7.728 10.062 1.00 92.81 176 LEU A C 1
ATOM 1399 O O . LEU A 1 176 ? 3.413 8.141 11.199 1.00 92.81 176 LEU A O 1
ATOM 1403 N N . THR A 1 177 ? 3.794 6.685 9.531 1.00 92.31 177 THR A N 1
ATOM 1404 C CA . THR A 1 177 ? 4.938 6.055 10.211 1.00 92.31 177 THR A CA 1
ATOM 1405 C C . THR A 1 177 ? 6.205 6.900 10.062 1.00 92.31 177 THR A C 1
ATOM 1407 O O . THR A 1 177 ? 6.374 7.661 9.111 1.00 92.31 177 THR A O 1
ATOM 1410 N N . TYR A 1 178 ? 7.112 6.798 11.027 1.00 87.19 178 TYR A N 1
ATOM 1411 C CA . TYR A 1 178 ? 8.405 7.468 11.009 1.00 87.19 178 TYR A CA 1
ATOM 1412 C C . TYR A 1 178 ? 9.494 6.447 10.667 1.00 87.19 178 TYR A C 1
ATOM 1414 O O . TYR A 1 178 ? 10.151 5.883 11.542 1.00 87.19 178 TYR A O 1
ATOM 1422 N N . GLU A 1 179 ? 9.653 6.184 9.372 1.00 86.25 179 GLU A N 1
ATOM 1423 C CA . GLU A 1 179 ? 10.653 5.266 8.823 1.00 86.25 179 GLU A CA 1
ATOM 1424 C C . GLU A 1 179 ? 11.218 5.788 7.491 1.00 86.25 179 GLU A C 1
ATOM 1426 O O . GLU A 1 179 ? 10.833 6.855 7.012 1.00 86.25 179 GLU A O 1
ATOM 1431 N N . GLY A 1 180 ? 12.178 5.068 6.896 1.00 85.12 180 GLY A N 1
ATOM 1432 C CA . GLY A 1 180 ? 12.889 5.526 5.693 1.00 85.12 180 GLY A CA 1
ATOM 1433 C C . GLY A 1 180 ? 11.997 5.732 4.462 1.00 85.12 180 GLY A C 1
ATOM 1434 O O . GLY A 1 180 ? 12.340 6.547 3.604 1.00 85.12 180 GLY A O 1
ATOM 1435 N N . SER A 1 181 ? 10.871 5.023 4.421 1.00 89.81 181 SER A N 1
ATOM 1436 C CA . SER A 1 181 ? 9.788 5.143 3.447 1.00 89.81 181 SER A CA 1
ATOM 1437 C C . SER A 1 181 ? 8.460 5.048 4.214 1.00 89.81 181 SER A C 1
ATOM 1439 O O . SER A 1 181 ? 7.977 3.952 4.462 1.00 89.81 181 SER A O 1
ATOM 1441 N N . PRO A 1 182 ? 7.913 6.176 4.690 1.00 93.38 182 PRO A N 1
ATOM 1442 C CA . PRO A 1 182 ? 6.727 6.197 5.538 1.00 93.38 182 PRO A CA 1
ATOM 1443 C C . PRO A 1 182 ? 5.493 5.541 4.914 1.00 93.38 182 PRO A C 1
ATOM 1445 O O . PRO A 1 182 ? 5.176 5.772 3.747 1.00 93.38 182 PRO A O 1
ATOM 1448 N N . THR A 1 183 ? 4.752 4.809 5.743 1.00 96.44 183 THR A N 1
ATOM 1449 C CA . THR A 1 183 ? 3.401 4.324 5.466 1.00 96.44 183 THR A CA 1
ATOM 1450 C C . THR A 1 183 ? 2.379 5.364 5.899 1.00 96.44 183 THR A C 1
ATOM 1452 O O . THR A 1 183 ? 2.349 5.755 7.070 1.00 96.44 183 THR A O 1
ATOM 1455 N N . TYR A 1 184 ? 1.513 5.781 4.979 1.00 96.25 184 TYR A N 1
ATOM 1456 C CA . TYR A 1 184 ? 0.365 6.631 5.274 1.00 96.25 184 TYR A CA 1
ATOM 1457 C C . TYR A 1 184 ? -0.861 5.787 5.641 1.00 96.25 184 TYR A C 1
ATOM 1459 O O . TYR A 1 184 ? -1.046 4.679 5.139 1.00 96.25 184 TYR A O 1
ATOM 1467 N N . VAL A 1 185 ? -1.713 6.319 6.518 1.00 96.75 185 VAL A N 1
ATOM 1468 C CA . VAL A 1 185 ? -2.993 5.715 6.908 1.00 96.75 185 VAL A CA 1
ATOM 1469 C C . VAL A 1 185 ? -4.081 6.776 6.836 1.00 96.75 185 VAL A C 1
ATOM 1471 O O . VAL A 1 185 ? -4.073 7.741 7.605 1.00 96.75 185 VAL A O 1
ATOM 1474 N N . LEU A 1 186 ? -5.035 6.571 5.935 1.00 96.25 186 LEU A N 1
ATOM 1475 C CA . LEU A 1 186 ? -6.172 7.450 5.698 1.00 96.25 186 LEU A CA 1
ATOM 1476 C C . LEU A 1 186 ? -7.465 6.796 6.181 1.00 96.25 186 LEU A C 1
ATOM 1478 O O . LEU A 1 186 ? -7.675 5.595 5.999 1.00 96.25 186 LEU A O 1
ATOM 1482 N N . ALA A 1 187 ? -8.365 7.605 6.730 1.00 95.44 187 ALA A N 1
ATOM 1483 C CA . ALA A 1 187 ? -9.704 7.183 7.126 1.00 95.44 187 ALA A CA 1
ATOM 1484 C C . ALA A 1 187 ? -10.745 8.233 6.716 1.00 95.44 187 ALA A C 1
ATOM 1486 O O . ALA A 1 187 ? -10.482 9.426 6.823 1.00 95.44 187 ALA A O 1
ATOM 1487 N N . LYS A 1 188 ? -11.949 7.798 6.315 1.00 92.19 188 LYS A N 1
ATOM 1488 C CA . LYS A 1 188 ? -13.113 8.697 6.143 1.00 92.19 188 LYS A CA 1
ATOM 1489 C C . LYS A 1 188 ? -13.721 9.137 7.479 1.00 92.19 188 LYS A C 1
ATOM 1491 O O . LYS A 1 188 ? -14.411 10.144 7.560 1.00 92.19 188 LYS A O 1
ATOM 1496 N N . GLN A 1 189 ? -13.538 8.326 8.521 1.00 90.56 189 GLN A N 1
ATOM 1497 C CA . GLN A 1 189 ? -14.089 8.549 9.857 1.00 90.56 189 GLN A CA 1
ATOM 1498 C C . GLN A 1 189 ? -12.989 8.318 10.893 1.00 90.56 189 GLN A C 1
ATOM 1500 O O . GLN A 1 189 ? -12.670 7.174 11.218 1.00 90.56 189 GLN A O 1
ATOM 1505 N N . GLN A 1 190 ? -12.411 9.391 11.438 1.00 82.50 190 GLN A N 1
ATOM 1506 C CA . GLN A 1 190 ? -11.322 9.288 12.425 1.00 82.50 190 GLN A CA 1
ATOM 1507 C C . GLN A 1 190 ? -11.743 8.628 13.747 1.00 82.50 190 GLN A C 1
ATOM 1509 O O . GLN A 1 190 ? -10.905 8.147 14.504 1.00 82.50 190 GLN A O 1
ATOM 1514 N N . ASN A 1 191 ? -13.044 8.586 14.031 1.00 86.62 191 ASN A N 1
ATOM 1515 C CA . ASN A 1 191 ? -13.619 7.930 15.201 1.00 86.62 191 ASN A CA 1
ATOM 1516 C C . ASN A 1 191 ? -14.172 6.529 14.893 1.00 86.62 191 ASN A C 1
ATOM 1518 O O . ASN A 1 191 ? -14.923 5.984 15.706 1.00 86.62 191 ASN A O 1
ATOM 1522 N N . SER A 1 192 ? -13.828 5.937 13.742 1.00 89.38 192 SER A N 1
ATOM 1523 C CA . SER A 1 192 ? -14.225 4.562 13.446 1.00 89.38 192 SER A CA 1
ATOM 1524 C C . SER A 1 192 ? -13.626 3.589 14.474 1.00 89.38 192 SER A C 1
ATOM 1526 O O . SER A 1 192 ? -12.554 3.852 15.031 1.00 89.38 192 SER A O 1
ATOM 1528 N N . PRO A 1 193 ? -14.260 2.429 14.727 1.00 90.12 193 PRO A N 1
ATOM 1529 C CA . PRO A 1 193 ? -13.701 1.407 15.610 1.00 90.12 193 PRO A CA 1
ATOM 1530 C C . PRO A 1 193 ? -12.273 0.999 15.226 1.00 90.12 193 PRO A C 1
ATOM 1532 O O . PRO A 1 193 ? -11.454 0.731 16.103 1.00 90.12 193 PRO A O 1
ATOM 1535 N N . LEU A 1 194 ? -11.961 0.989 13.925 1.00 89.56 194 LEU A N 1
ATOM 1536 C CA . LEU A 1 194 ? -10.637 0.653 13.413 1.00 89.56 194 LEU A CA 1
ATOM 1537 C C . LEU A 1 194 ? -9.614 1.759 13.718 1.00 89.56 194 LEU A C 1
ATOM 1539 O O . LEU A 1 194 ? -8.529 1.467 14.222 1.00 89.56 194 LEU A O 1
ATOM 1543 N N . ALA A 1 195 ? -9.985 3.026 13.519 1.00 88.19 195 ALA A N 1
ATOM 1544 C CA . ALA A 1 195 ? -9.143 4.168 13.863 1.00 88.19 195 ALA A CA 1
ATOM 1545 C C . ALA A 1 195 ? -8.879 4.264 15.380 1.00 88.19 195 ALA A C 1
ATOM 1547 O O . ALA A 1 195 ? -7.735 4.408 15.816 1.00 88.19 195 ALA A O 1
ATOM 1548 N N . LEU A 1 196 ? -9.918 4.080 16.201 1.00 89.31 196 LEU A N 1
ATOM 1549 C CA . LEU A 1 196 ? -9.807 4.063 17.663 1.00 89.31 196 LEU A CA 1
ATOM 1550 C C . LEU A 1 196 ? -8.977 2.882 18.174 1.00 89.31 196 LEU A C 1
ATOM 1552 O O . LEU A 1 196 ? -8.248 3.019 19.161 1.00 89.31 196 LEU A O 1
ATOM 1556 N N . ARG A 1 197 ? -9.055 1.723 17.509 1.00 89.94 197 ARG A N 1
ATOM 1557 C CA . ARG A 1 197 ? -8.224 0.559 17.830 1.00 89.94 197 ARG A CA 1
ATOM 1558 C C . ARG A 1 197 ? -6.746 0.852 17.594 1.00 89.94 197 ARG A C 1
ATOM 1560 O O . ARG A 1 197 ? -5.947 0.556 18.481 1.00 89.94 197 ARG A O 1
ATOM 1567 N N . LEU A 1 198 ? -6.403 1.452 16.452 1.00 88.50 198 LEU A N 1
ATOM 1568 C CA . LEU A 1 198 ? -5.030 1.861 16.148 1.00 88.50 198 LEU A CA 1
ATOM 1569 C C . LEU A 1 198 ? -4.511 2.852 17.195 1.00 88.50 198 LEU A C 1
ATOM 1571 O O . LEU A 1 198 ? -3.458 2.618 17.783 1.00 88.50 198 LEU A O 1
ATOM 1575 N N . ALA A 1 199 ? -5.280 3.897 17.510 1.00 85.19 199 ALA A N 1
ATOM 1576 C CA . ALA A 1 199 ? -4.895 4.865 18.538 1.00 85.19 199 ALA A CA 1
ATOM 1577 C C . ALA A 1 199 ? -4.692 4.203 19.917 1.00 85.19 199 ALA A C 1
ATOM 1579 O O . ALA A 1 199 ? -3.702 4.466 20.599 1.00 85.19 199 ALA A O 1
ATOM 1580 N N . SER A 1 200 ? -5.588 3.289 20.303 1.00 87.06 200 SER A N 1
ATOM 1581 C CA . SER A 1 200 ? -5.500 2.553 21.573 1.00 87.06 200 SER A CA 1
ATOM 1582 C C . SER A 1 200 ? -4.266 1.652 21.645 1.00 87.06 200 SER A C 1
ATOM 1584 O O . SER A 1 200 ? -3.651 1.546 22.704 1.00 87.06 200 SER A O 1
ATOM 1586 N N . TYR A 1 201 ? -3.889 1.009 20.535 1.00 88.81 201 TYR A N 1
ATOM 1587 C CA . TYR A 1 201 ? -2.682 0.187 20.469 1.00 88.81 201 TYR A CA 1
ATOM 1588 C C . TYR A 1 201 ? -1.425 1.028 20.719 1.00 88.81 201 TYR A C 1
ATOM 1590 O O . TYR A 1 201 ? -0.608 0.654 21.555 1.00 88.81 201 TYR A O 1
ATOM 1598 N N . LEU A 1 202 ? -1.297 2.188 20.066 1.00 84.56 202 LEU A N 1
ATOM 1599 C CA . LEU A 1 202 ? -0.132 3.068 20.236 1.00 84.56 202 LEU A CA 1
ATOM 1600 C C . LEU A 1 202 ? -0.001 3.575 21.675 1.00 84.56 202 LEU A C 1
ATOM 1602 O O . LEU A 1 202 ? 1.095 3.571 22.235 1.00 84.56 202 LEU A O 1
ATOM 1606 N N . LEU A 1 203 ? -1.128 3.979 22.274 1.00 83.81 203 LEU A N 1
ATOM 1607 C CA . LEU A 1 203 ? -1.184 4.426 23.665 1.00 83.81 203 LEU A CA 1
ATOM 1608 C C . LEU A 1 203 ? -0.780 3.302 24.626 1.00 83.81 203 LEU A C 1
ATOM 1610 O O . LEU A 1 203 ? 0.019 3.524 25.533 1.00 83.81 203 LEU A O 1
ATOM 1614 N N . GLY A 1 204 ? -1.295 2.088 24.412 1.00 83.81 204 GLY A N 1
ATOM 1615 C CA . GLY A 1 204 ? -0.969 0.924 25.237 1.00 83.81 204 GLY A CA 1
ATOM 1616 C C . GLY A 1 204 ? 0.482 0.457 25.091 1.00 83.81 204 GLY A C 1
ATOM 1617 O O . GLY A 1 204 ? 1.085 0.022 26.068 1.00 83.81 204 GLY A O 1
ATOM 1618 N N . ALA A 1 205 ? 1.058 0.585 23.895 1.00 84.19 205 ALA A N 1
ATOM 1619 C CA . ALA A 1 205 ? 2.445 0.230 23.609 1.00 84.19 205 ALA A CA 1
ATOM 1620 C C . ALA A 1 205 ? 3.460 1.301 24.060 1.00 84.19 205 ALA A C 1
ATOM 1622 O O . ALA A 1 205 ? 4.660 1.109 23.875 1.00 84.19 205 ALA A O 1
ATOM 1623 N N . MET A 1 206 ? 3.000 2.416 24.649 1.00 81.62 206 MET A N 1
ATOM 1624 C CA . MET A 1 206 ? 3.828 3.569 25.038 1.00 81.62 206 MET A CA 1
ATOM 1625 C C . MET A 1 206 ? 4.733 4.067 23.899 1.00 81.62 206 MET A C 1
ATOM 1627 O O . MET A 1 206 ? 5.861 4.510 24.121 1.00 81.62 206 MET A O 1
ATOM 1631 N N . VAL A 1 207 ? 4.236 3.979 22.664 1.00 82.06 207 VAL A N 1
ATOM 1632 C CA . VAL A 1 207 ? 4.946 4.469 21.484 1.00 82.06 207 VAL A CA 1
ATOM 1633 C C . VAL A 1 207 ? 4.993 5.997 21.564 1.00 82.06 207 VAL A C 1
ATOM 1635 O O . VAL A 1 207 ? 3.957 6.612 21.820 1.00 82.06 207 VAL A O 1
ATOM 1638 N N . PRO A 1 208 ? 6.149 6.645 21.336 1.00 83.44 208 PRO A N 1
ATOM 1639 C CA . PRO A 1 208 ? 6.195 8.092 21.182 1.00 83.44 208 PRO A CA 1
ATOM 1640 C C . PRO A 1 208 ? 5.299 8.529 20.018 1.00 83.44 208 PRO A C 1
ATOM 1642 O O . PRO A 1 208 ? 5.394 7.989 18.917 1.00 83.44 208 PRO A O 1
ATOM 1645 N N . ILE A 1 209 ? 4.426 9.505 20.250 1.00 82.81 209 ILE A N 1
ATOM 1646 C CA . ILE A 1 209 ? 3.535 10.051 19.221 1.00 82.81 209 ILE A CA 1
ATOM 1647 C C . ILE A 1 209 ? 3.771 11.551 19.143 1.00 82.81 209 ILE A C 1
ATOM 1649 O O . ILE A 1 209 ? 3.740 12.244 20.161 1.00 82.81 209 ILE A O 1
ATOM 1653 N N . VAL A 1 210 ? 3.965 12.053 17.928 1.00 84.75 210 VAL A N 1
ATOM 1654 C CA . VAL A 1 210 ? 3.953 13.489 17.649 1.00 84.75 210 VAL A CA 1
ATOM 1655 C C . VAL A 1 210 ? 2.646 13.814 16.943 1.00 84.75 210 VAL A C 1
ATOM 1657 O O . VAL A 1 210 ? 2.316 13.219 15.919 1.00 84.75 210 VAL A O 1
ATOM 1660 N N . VAL A 1 211 ? 1.884 14.757 17.492 1.00 85.06 211 VAL A N 1
ATOM 1661 C CA . VAL A 1 211 ? 0.678 15.260 16.832 1.00 85.06 211 VAL A CA 1
ATOM 1662 C C . VAL A 1 211 ? 1.085 16.383 15.890 1.00 85.06 211 VAL A C 1
ATOM 1664 O O . VAL A 1 211 ? 1.669 17.378 16.315 1.00 85.06 211 VAL A O 1
ATOM 1667 N N . ILE A 1 212 ? 0.769 16.217 14.608 1.00 82.94 212 ILE A N 1
ATOM 1668 C CA . ILE A 1 212 ? 0.887 17.278 13.612 1.00 82.94 212 ILE A CA 1
ATOM 1669 C C . ILE A 1 212 ? -0.516 17.846 13.402 1.00 82.94 212 ILE A C 1
ATOM 1671 O O . ILE A 1 212 ? -1.385 17.193 12.810 1.00 82.94 212 ILE A O 1
ATOM 1675 N N . GLU A 1 213 ? -0.728 19.039 13.952 1.00 81.62 213 GLU A N 1
ATOM 1676 C CA . GLU A 1 213 ? -1.918 19.863 13.724 1.00 81.62 213 GLU A CA 1
ATOM 1677 C C . GLU A 1 213 ? -1.875 20.453 12.313 1.00 81.62 213 GLU A C 1
ATOM 1679 O O . GLU A 1 213 ? -0.788 20.806 11.859 1.00 81.62 213 GLU A O 1
ATOM 1684 N N . ASP A 1 214 ? -3.026 20.583 11.646 1.00 75.94 214 ASP A N 1
ATOM 1685 C CA . ASP A 1 214 ? -3.138 21.208 10.316 1.00 75.94 214 ASP A CA 1
ATOM 1686 C C . ASP A 1 214 ? -2.192 20.571 9.273 1.00 75.94 214 ASP A C 1
ATOM 1688 O O . ASP A 1 214 ? -1.434 21.243 8.573 1.00 75.94 214 ASP A O 1
ATOM 1692 N N . ALA A 1 215 ? -2.138 19.235 9.254 1.00 75.19 215 ALA A N 1
ATOM 1693 C CA . ALA A 1 215 ? -1.183 18.479 8.442 1.00 75.19 215 ALA A CA 1
ATOM 1694 C C . ALA A 1 215 ? -1.465 18.614 6.937 1.00 75.19 215 ALA A C 1
ATOM 1696 O O . ALA A 1 215 ? -0.538 18.615 6.134 1.00 75.19 215 ALA A O 1
ATOM 1697 N N . GLU A 1 216 ? -2.733 18.772 6.573 1.00 69.56 216 GLU A N 1
ATOM 1698 C CA . GLU A 1 216 ? -3.242 18.962 5.218 1.00 69.56 216 GLU A CA 1
ATOM 1699 C C . GLU A 1 216 ? -2.750 20.256 4.549 1.00 69.56 216 GLU A C 1
ATOM 1701 O O . GLU A 1 216 ? -2.643 20.309 3.323 1.00 69.56 216 GLU A O 1
ATOM 1706 N N . ASN A 1 217 ? -2.402 21.271 5.348 1.00 72.31 217 ASN A N 1
ATOM 1707 C CA . ASN A 1 217 ? -1.868 22.550 4.878 1.00 72.31 217 ASN A CA 1
ATOM 1708 C C . ASN A 1 217 ? -0.348 22.669 5.074 1.00 72.31 217 ASN A C 1
ATOM 1710 O O . ASN A 1 217 ? 0.235 23.708 4.764 1.00 72.31 217 ASN A O 1
ATOM 1714 N N . LYS A 1 218 ? 0.317 21.621 5.576 1.00 71.56 218 LYS A N 1
ATOM 1715 C CA . LYS A 1 218 ? 1.771 21.603 5.771 1.00 71.56 218 LYS A CA 1
ATOM 1716 C C . LYS A 1 218 ? 2.485 20.936 4.610 1.00 71.56 218 LYS A C 1
ATOM 1718 O O . LYS A 1 218 ? 2.070 19.902 4.094 1.00 71.56 218 LYS A O 1
ATOM 1723 N N . SER A 1 219 ? 3.645 21.486 4.268 1.00 70.69 219 SER A N 1
ATOM 1724 C CA . SER A 1 219 ? 4.584 20.811 3.374 1.00 70.69 219 SER A CA 1
ATOM 1725 C C . SER A 1 219 ? 5.415 19.810 4.175 1.00 70.69 219 SER A C 1
ATOM 1727 O O . SER A 1 219 ? 6.055 20.183 5.157 1.00 70.69 219 SER A O 1
ATOM 1729 N N . MET A 1 220 ? 5.429 18.541 3.761 1.00 73.56 220 MET A N 1
ATOM 1730 C CA . MET A 1 220 ? 6.238 17.493 4.394 1.00 73.56 220 MET A CA 1
ATOM 1731 C C . MET A 1 220 ? 7.483 17.211 3.541 1.00 73.56 220 MET A C 1
ATOM 1733 O O . MET A 1 220 ? 7.378 16.847 2.370 1.00 73.56 220 MET A O 1
ATOM 1737 N N . GLY A 1 221 ? 8.672 17.378 4.122 1.00 71.56 221 GLY A N 1
ATOM 1738 C CA . GLY A 1 221 ? 9.955 17.167 3.445 1.00 71.56 221 GLY A CA 1
ATOM 1739 C C . GLY A 1 221 ? 10.802 16.106 4.140 1.00 71.56 221 GLY A C 1
ATOM 1740 O O . GLY A 1 221 ? 10.895 16.113 5.367 1.00 71.56 221 GLY A O 1
ATOM 1741 N N . GLN A 1 222 ? 11.441 15.215 3.378 1.00 79.19 222 GLN A N 1
ATOM 1742 C CA . GLN A 1 222 ? 12.416 14.269 3.930 1.00 79.19 222 GLN A CA 1
ATOM 1743 C C . GLN A 1 222 ? 13.855 14.785 3.869 1.00 79.19 222 GLN A C 1
ATOM 1745 O O . GLN A 1 222 ? 14.290 15.306 2.844 1.00 79.19 222 GLN A O 1
ATOM 1750 N N . TRP A 1 223 ? 14.602 14.576 4.954 1.00 73.94 223 TRP A N 1
ATOM 1751 C CA . TRP A 1 223 ? 15.979 15.044 5.114 1.00 73.94 223 TRP A CA 1
ATOM 1752 C C . TRP A 1 223 ? 16.890 13.953 5.670 1.00 73.94 223 TRP A C 1
ATOM 1754 O O . TRP A 1 223 ? 16.486 13.172 6.533 1.00 73.94 223 TRP A O 1
ATOM 1764 N N . ASP A 1 224 ? 18.136 13.946 5.200 1.00 78.56 224 ASP A N 1
ATOM 1765 C CA . ASP A 1 224 ? 19.218 13.175 5.800 1.00 78.56 224 ASP A CA 1
ATOM 1766 C C . ASP A 1 224 ? 19.730 13.906 7.050 1.00 78.56 224 ASP A C 1
ATOM 1768 O O . ASP A 1 224 ? 20.227 15.030 6.968 1.00 78.56 224 ASP A O 1
ATOM 1772 N N . VAL A 1 225 ? 19.644 13.254 8.205 1.00 75.38 225 VAL A N 1
ATOM 1773 C CA . VAL A 1 225 ? 20.196 13.729 9.478 1.00 75.38 225 VAL A CA 1
ATOM 1774 C C . VAL A 1 225 ? 21.269 12.752 9.934 1.00 75.38 225 VAL A C 1
ATOM 1776 O O . VAL A 1 225 ? 21.128 11.541 9.783 1.00 75.38 225 VAL A O 1
ATOM 1779 N N . LEU A 1 226 ? 22.367 13.275 10.467 1.00 77.62 226 LEU A N 1
ATOM 1780 C CA . LEU A 1 226 ? 23.398 12.460 11.098 1.00 77.62 226 LEU A CA 1
ATOM 1781 C C . LEU A 1 226 ? 23.070 12.341 12.583 1.00 77.62 226 LEU A C 1
ATOM 1783 O O . LEU A 1 226 ? 22.866 13.360 13.242 1.00 77.62 226 LEU A O 1
ATOM 1787 N N . ASP A 1 227 ? 23.009 11.115 13.097 1.00 75.38 227 ASP A N 1
ATOM 1788 C CA . ASP A 1 227 ? 23.003 10.916 14.543 1.00 75.38 227 ASP A CA 1
ATOM 1789 C C . ASP A 1 227 ? 24.391 11.198 15.147 1.00 75.38 227 ASP A C 1
ATOM 1791 O O . ASP A 1 227 ? 25.379 11.403 14.433 1.00 75.38 227 ASP A O 1
ATOM 1795 N N . GLU A 1 228 ? 24.478 11.210 16.479 1.00 69.44 228 GLU A N 1
ATOM 1796 C CA . GLU A 1 228 ? 25.734 11.465 17.203 1.00 69.44 228 GLU A CA 1
ATOM 1797 C C . GLU A 1 228 ? 26.833 10.428 16.891 1.00 69.44 228 GLU A C 1
ATOM 1799 O O . GLU A 1 228 ? 28.017 10.709 17.069 1.00 69.44 228 GLU A O 1
ATOM 1804 N N . GLY A 1 229 ? 26.458 9.247 16.385 1.00 76.12 229 GLY A N 1
ATOM 1805 C CA . GLY A 1 229 ? 27.368 8.194 15.934 1.00 76.12 229 GLY A CA 1
ATOM 1806 C C . GLY A 1 229 ? 27.787 8.312 14.465 1.00 76.12 229 GLY A C 1
ATOM 1807 O O . GLY A 1 229 ? 28.508 7.444 13.971 1.00 76.12 229 GLY A O 1
ATOM 1808 N N . GLY A 1 230 ? 27.343 9.350 13.749 1.00 73.50 230 GLY A N 1
ATOM 1809 C CA . GLY A 1 230 ? 27.618 9.555 12.326 1.00 73.50 230 GLY A CA 1
ATOM 1810 C C . GLY A 1 230 ? 26.790 8.667 11.392 1.00 73.50 230 GLY A C 1
ATOM 1811 O O . GLY A 1 230 ? 27.041 8.648 10.183 1.00 73.50 230 GLY A O 1
ATOM 1812 N N . LYS A 1 231 ? 25.792 7.939 11.906 1.00 76.25 231 LYS A N 1
ATOM 1813 C CA . LYS A 1 231 ? 24.857 7.181 11.075 1.00 76.25 231 LYS A CA 1
ATOM 1814 C C . LYS A 1 231 ? 23.880 8.154 10.427 1.00 76.25 231 LYS A C 1
ATOM 1816 O O . LYS A 1 231 ? 23.263 8.989 11.084 1.00 76.25 231 LYS A O 1
ATOM 1821 N N . ARG A 1 232 ? 23.713 8.013 9.113 1.00 75.62 232 ARG A N 1
ATOM 1822 C CA . ARG A 1 232 ? 22.734 8.783 8.347 1.00 75.62 232 ARG A CA 1
ATOM 1823 C C . ARG A 1 232 ? 21.346 8.163 8.517 1.00 75.62 232 ARG A C 1
ATOM 1825 O O . ARG A 1 232 ? 21.133 6.996 8.188 1.00 75.62 232 ARG A O 1
ATOM 1832 N N . LEU A 1 233 ? 20.423 8.953 9.040 1.00 70.31 233 LEU A N 1
ATOM 1833 C CA . LEU A 1 233 ? 19.011 8.642 9.216 1.00 70.31 233 LEU A CA 1
ATOM 1834 C C . LEU A 1 233 ? 18.199 9.515 8.261 1.00 70.31 233 LEU A C 1
ATOM 1836 O O . LEU A 1 233 ? 18.554 10.667 8.028 1.00 70.31 233 LEU A O 1
ATOM 1840 N N . ARG A 1 234 ? 17.094 8.988 7.733 1.00 77.00 234 ARG A N 1
ATOM 1841 C CA . ARG A 1 234 ? 16.112 9.798 7.004 1.00 77.00 234 ARG A CA 1
ATOM 1842 C C . ARG A 1 234 ? 14.990 10.169 7.956 1.00 77.00 234 ARG A C 1
ATOM 1844 O O . ARG A 1 234 ? 14.443 9.294 8.620 1.00 77.00 234 ARG A O 1
ATOM 1851 N N . THR A 1 235 ?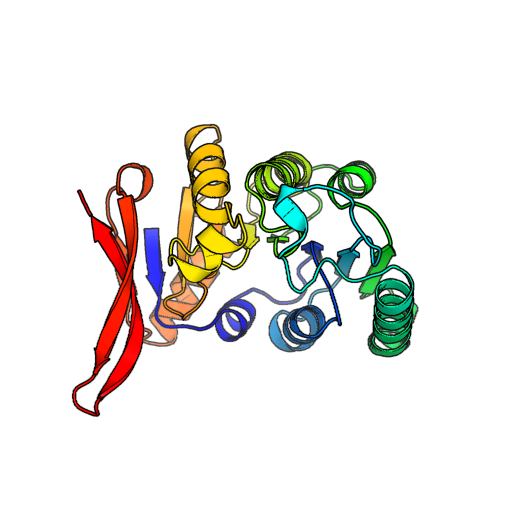 14.658 11.450 8.011 1.00 69.06 235 THR A N 1
ATOM 1852 C CA . THR A 1 235 ? 13.559 11.973 8.825 1.00 69.06 235 THR A CA 1
ATOM 1853 C C . THR A 1 235 ? 12.567 12.714 7.956 1.00 69.06 235 THR A C 1
ATOM 1855 O O . THR A 1 235 ? 12.960 13.441 7.046 1.00 69.06 235 THR A O 1
ATOM 1858 N N . LEU A 1 236 ? 11.286 12.597 8.286 1.00 75.50 236 LEU A N 1
ATOM 1859 C CA . LEU A 1 236 ? 10.257 13.475 7.757 1.00 75.50 236 LEU A CA 1
ATOM 1860 C C . LEU A 1 236 ? 10.121 14.709 8.660 1.00 75.50 236 LEU A C 1
ATOM 1862 O O . LEU A 1 236 ? 10.012 14.580 9.878 1.00 75.50 236 LEU A O 1
ATOM 1866 N N . LEU A 1 237 ? 10.142 15.900 8.067 1.00 68.81 237 LEU A N 1
ATOM 1867 C CA . LEU A 1 237 ? 9.962 17.183 8.744 1.00 68.81 237 LEU A CA 1
ATOM 1868 C C . LEU A 1 237 ? 8.759 17.917 8.150 1.00 68.81 237 LEU A C 1
ATOM 1870 O O . LEU A 1 237 ? 8.568 17.925 6.934 1.00 68.81 237 LEU A O 1
ATOM 1874 N N . ALA A 1 238 ? 7.961 18.538 9.017 1.00 68.25 238 ALA A N 1
ATOM 1875 C CA . ALA A 1 238 ? 6.811 19.346 8.632 1.00 68.25 238 ALA A CA 1
ATOM 1876 C C . ALA A 1 238 ? 7.189 20.834 8.606 1.00 68.25 238 ALA A C 1
ATOM 1878 O O . ALA A 1 238 ? 7.722 21.358 9.586 1.00 68.25 238 ALA A O 1
ATOM 1879 N N . PHE A 1 239 ? 6.872 21.518 7.510 1.00 65.81 239 PHE A N 1
ATOM 1880 C CA . PHE A 1 239 ? 7.146 22.937 7.292 1.00 65.81 239 PHE A CA 1
ATOM 1881 C C . PHE A 1 239 ? 5.836 23.728 7.165 1.00 65.81 239 PHE A C 1
ATOM 1883 O O . PHE A 1 239 ? 4.795 23.165 6.818 1.00 65.81 239 PHE A O 1
ATOM 1890 N N . ARG A 1 240 ? 5.894 25.021 7.509 1.00 53.84 240 ARG A N 1
ATOM 1891 C CA . ARG A 1 240 ? 4.809 25.982 7.259 1.00 53.84 240 ARG A CA 1
ATOM 1892 C C . ARG A 1 240 ? 4.836 26.456 5.816 1.00 53.84 240 ARG A C 1
ATOM 1894 O O . ARG A 1 240 ? 5.960 26.567 5.279 1.00 53.84 240 ARG A O 1
#

Mean predicted aligned error: 4.31 Å